Protein AF-A0A955SUK3-F1 (afdb_monomer_lite)

Sequence (308 aa):
MVRKSLLLGVLLLSILFTESGFAQKTAKPVGGKVPKPQPVEESKSFPVAQPFTNEYGVEWHPTVDTAIELTVSGPNEVSSKTTFGLETLPYFDFYDENGNLRPDGVYIYELKVLPNIDPSTYQKMEAIRESPNRQELTEEMKAFGELPQETLIQMGSFTFKGHEVIMGEAVNMKTLQSADMDDPNFDKIIVHNQDVTIQGSECIGFDCTSGENFGFDTLRLKENNLRIRFSDTSNSGSFPTRDWQLTANDTTNGGASYFSIDDVDGGRTPFRLIAGAPSNSLYVDAQGDVGMGTSNPIVELHLADGDT

Foldseek 3Di:
DDDDDDDDDDDDDDDDDDDDDDDDDDDDDDDDDDPDDDPDPPDQDDQAFCWDDDQFWIWTHGPDQAKKWKWKDWPDGDIDTDIDGRPDIDIDTQADPVRDGDDFFKMKMKIKGDDPQDPVLVVQLVVLVPDPCNVVSVVVCVVVVNDPVWIAMKMFMWGDDPRDIRTGRIDRPDTCDPVVVPPPPPPPDDDDPDDDDDDAADEDDPPDDPPDDCPPHNYHYDYLWDKDKDAAPDPDPVDDGWIKMWGAFDNDDVGFGWTFIDGVVVRDTPDIGGPPQDPPCWEAEPVGAIGHVDNDDDDHDDDDDDPD

pLDDT: mean 73.34, std 21.76, range [26.95, 98.31]

Radius of gyration: 34.06 Å; chains: 1; bounding box: 112×84×85 Å

Secondary structure (DSSP, 8-state):
---------------------------PPP-PPPPPPPPP------SSEEEEE-SSEEEEEESSSS-EEEEEE-STT-EEEEEE-TTS--EEESB-TTSPBPPSEEEEEEEEE-----HHHHHHHHHHHT-TTHHHHHHHHHHTTSS-S---EEEEEEEEETTEEEE---B------TTGGG-TT--------S----SS-EEESTT--TT---TT-SEEE--TT-EEEE-----STTS----EEEEES-SSTT---EEEEEETTTTEEEEEEETTPPTTSSEE-SSS-EESS-S---S---------

Structure (mmCIF, N/CA/C/O backbone):
data_AF-A0A955SUK3-F1
#
_entry.id   AF-A0A955SUK3-F1
#
loop_
_atom_site.group_PDB
_atom_site.id
_atom_site.type_symbol
_atom_site.label_atom_id
_atom_site.label_alt_id
_atom_site.label_comp_id
_atom_site.label_asym_id
_atom_site.label_entity_id
_atom_site.label_seq_id
_atom_site.pdbx_PDB_ins_code
_atom_site.Cartn_x
_atom_site.Cartn_y
_atom_site.Cartn_z
_atom_site.occupancy
_atom_site.B_iso_or_equiv
_atom_site.auth_seq_id
_atom_site.auth_comp_id
_atom_site.auth_asym_id
_atom_site.auth_atom_id
_atom_site.pdbx_PDB_model_num
ATOM 1 N N . MET A 1 1 ? -80.961 22.092 55.573 1.00 33.72 1 MET A N 1
ATOM 2 C CA . MET A 1 1 ? -79.613 21.909 54.981 1.00 33.72 1 MET A CA 1
ATOM 3 C C . MET A 1 1 ? -79.535 22.776 53.711 1.00 33.72 1 MET A C 1
ATOM 5 O O . MET A 1 1 ? -80.558 22.847 53.051 1.00 33.72 1 MET A O 1
ATOM 9 N N . VAL A 1 2 ? -78.536 23.630 53.408 1.00 34.94 2 VAL A N 1
ATOM 10 C CA . VAL A 1 2 ? -77.044 23.530 53.437 1.00 34.94 2 VAL A CA 1
ATOM 11 C C . VAL A 1 2 ? -76.509 22.783 52.195 1.00 34.94 2 VAL A C 1
ATOM 13 O O . VAL A 1 2 ? -76.946 21.658 52.012 1.00 34.94 2 VAL A O 1
ATOM 16 N N . ARG A 1 3 ? -75.580 23.287 51.345 1.00 37.06 3 ARG A N 1
ATOM 17 C CA . ARG A 1 3 ? -74.977 24.638 51.083 1.00 37.06 3 ARG A CA 1
ATOM 18 C C . ARG A 1 3 ? -74.209 24.617 49.714 1.00 37.06 3 ARG A C 1
ATOM 20 O O . ARG A 1 3 ? -73.819 23.540 49.302 1.00 37.06 3 ARG A O 1
ATOM 27 N N . LYS A 1 4 ? -73.984 25.800 49.092 1.00 38.44 4 LYS A N 1
ATOM 28 C CA . LYS A 1 4 ? -72.774 26.360 48.377 1.00 38.44 4 LYS A CA 1
ATOM 29 C C . LYS A 1 4 ? -71.625 25.420 47.868 1.00 38.44 4 LYS A C 1
ATOM 31 O O . LYS A 1 4 ? -71.320 24.472 48.568 1.00 38.44 4 LYS A O 1
ATOM 36 N N . SER A 1 5 ? -70.810 25.692 46.816 1.00 40.06 5 SER A N 1
ATOM 37 C CA . SER A 1 5 ? -70.608 26.853 45.888 1.00 40.06 5 SER A CA 1
ATOM 38 C C . SER A 1 5 ? -69.452 26.634 44.851 1.00 40.06 5 SER A C 1
ATOM 40 O O . SER A 1 5 ? -68.541 25.892 45.185 1.00 40.06 5 SER A O 1
ATOM 42 N N . LEU A 1 6 ? -69.392 27.451 43.763 1.00 32.88 6 LEU A N 1
ATOM 43 C CA . LEU A 1 6 ? -68.189 27.905 42.971 1.00 32.88 6 LEU A CA 1
ATOM 44 C C . LEU A 1 6 ? -67.360 26.853 42.146 1.00 32.88 6 LEU A C 1
ATOM 46 O O . LEU A 1 6 ? -67.400 25.682 42.489 1.00 32.88 6 LEU A O 1
ATOM 50 N N . LEU A 1 7 ? -66.528 27.170 41.115 1.00 30.12 7 LEU A N 1
ATOM 51 C CA . LEU A 1 7 ? -66.511 28.195 40.018 1.00 30.12 7 LEU A CA 1
ATOM 52 C C . LEU A 1 7 ? -65.365 27.920 38.977 1.00 30.12 7 LEU A C 1
ATOM 54 O O . LEU A 1 7 ? -64.450 27.176 39.304 1.00 30.12 7 LEU A O 1
ATOM 58 N N . LEU A 1 8 ? -65.362 28.632 37.823 1.00 29.45 8 LEU A N 1
ATOM 59 C CA . LEU A 1 8 ? -64.284 28.789 36.789 1.00 29.45 8 LEU A CA 1
ATOM 60 C C . LEU A 1 8 ? -63.870 27.552 35.931 1.00 29.45 8 LEU A C 1
ATOM 62 O O . LEU A 1 8 ? -63.906 26.430 36.411 1.00 29.45 8 LEU A O 1
ATOM 66 N N . GLY A 1 9 ? -63.431 27.682 34.660 1.00 29.28 9 GLY A N 1
ATOM 67 C CA . GLY A 1 9 ? -63.513 28.841 33.739 1.00 29.28 9 GLY A CA 1
ATOM 68 C C . GLY A 1 9 ? -62.571 28.853 32.499 1.00 29.28 9 GLY A C 1
ATOM 69 O O . GLY A 1 9 ? -61.435 29.271 32.650 1.00 29.28 9 GLY A O 1
ATOM 70 N N . VAL A 1 10 ? -63.088 28.474 31.306 1.00 31.83 10 VAL A N 1
ATOM 71 C CA . VAL A 1 10 ? -63.023 29.162 29.963 1.00 31.83 10 VAL A CA 1
ATOM 72 C C . VAL A 1 10 ? -61.646 29.692 29.437 1.00 31.83 10 VAL A C 1
ATOM 74 O O . VAL A 1 10 ? -61.002 30.468 30.124 1.00 31.83 10 VAL A O 1
ATOM 77 N N . LEU A 1 11 ? -61.074 29.254 28.288 1.00 28.67 11 LEU A N 1
ATOM 78 C CA . LEU A 1 11 ? -61.325 29.608 26.846 1.00 28.67 11 LEU A CA 1
ATOM 79 C C . LEU A 1 11 ? -61.154 31.119 26.491 1.00 28.67 11 LEU A C 1
ATOM 81 O O . LEU A 1 11 ? -61.412 31.959 27.337 1.00 28.67 11 LEU A O 1
ATOM 85 N N . LEU A 1 12 ? -60.753 31.609 25.300 1.00 30.03 12 LEU A N 1
ATOM 86 C CA . LEU A 1 12 ? -60.345 31.096 23.961 1.00 30.03 12 LEU A CA 1
ATOM 87 C C . LEU A 1 12 ? -58.868 31.526 23.668 1.00 30.03 12 LEU A C 1
ATOM 89 O O . LEU A 1 12 ? -58.267 32.151 24.533 1.00 30.03 12 LEU A O 1
ATOM 93 N N . LEU A 1 13 ? -58.122 31.218 22.588 1.00 26.95 13 LEU A N 1
ATOM 94 C CA . LEU A 1 13 ? -58.314 30.834 21.163 1.00 26.95 13 LEU A CA 1
ATOM 95 C C . LEU A 1 13 ? -58.534 31.974 20.117 1.00 26.95 13 LEU A C 1
ATOM 97 O O . LEU A 1 13 ? -59.630 32.124 19.592 1.00 26.95 13 LEU A O 1
ATOM 101 N N . SER A 1 14 ? -57.421 32.637 19.743 1.00 29.02 14 SER A N 1
ATOM 102 C CA . SER A 1 14 ? -57.045 33.187 18.406 1.00 29.02 14 SER A CA 1
ATOM 103 C C . SER A 1 14 ? -57.818 34.342 17.711 1.00 29.02 14 SER A C 1
ATOM 105 O O . SER A 1 14 ? -59.020 34.497 17.863 1.00 29.02 14 SER A O 1
ATOM 107 N N . ILE A 1 15 ? -57.084 35.017 16.792 1.00 29.11 15 ILE A N 1
ATOM 108 C CA . ILE A 1 15 ? -57.498 35.798 15.585 1.00 29.11 15 ILE A CA 1
ATOM 109 C C . ILE A 1 15 ? -57.384 37.352 15.624 1.00 29.11 15 ILE A C 1
ATOM 111 O O . ILE A 1 15 ? -57.835 38.013 16.549 1.00 29.11 15 ILE A O 1
ATOM 115 N N . LEU A 1 16 ? -56.833 37.882 14.510 1.00 30.62 16 LEU A N 1
ATOM 116 C CA . LEU A 1 16 ? -56.777 39.265 13.976 1.00 30.62 16 LEU A CA 1
ATOM 117 C C . LEU A 1 16 ? -55.972 40.367 14.706 1.00 30.62 16 LEU A C 1
ATOM 119 O O . LEU A 1 16 ? -56.302 40.817 15.796 1.00 30.62 16 LEU A O 1
ATOM 123 N N . PHE A 1 17 ? -54.998 40.916 13.967 1.00 29.22 17 PHE A N 1
ATOM 124 C CA . PHE A 1 17 ? -54.492 42.289 14.098 1.00 29.22 17 PHE A CA 1
ATOM 125 C C . PHE A 1 17 ? -55.047 43.141 12.943 1.00 29.22 17 PHE A C 1
ATOM 127 O O . PHE A 1 17 ? -55.120 42.665 11.810 1.00 29.22 17 PHE A O 1
ATOM 134 N N . THR A 1 18 ? -55.360 44.409 13.211 1.00 28.33 18 THR A N 1
ATOM 135 C CA . THR A 1 18 ? -55.675 45.442 12.203 1.00 28.33 18 THR A CA 1
ATOM 136 C C . THR A 1 18 ? -54.984 46.759 12.559 1.00 28.33 18 THR A C 1
ATOM 138 O O . THR A 1 18 ? -54.579 46.968 13.701 1.00 28.33 18 THR A O 1
ATOM 141 N N . GLU A 1 19 ? -54.795 47.621 11.563 1.00 31.66 19 GLU A N 1
ATOM 142 C CA . GLU A 1 19 ? -53.832 48.726 11.596 1.00 31.66 19 GLU A CA 1
ATOM 143 C C . GLU A 1 19 ? -54.230 49.934 12.461 1.00 31.66 19 GLU A C 1
ATOM 145 O O . GLU A 1 19 ? -55.380 50.369 12.476 1.00 31.66 19 GLU A O 1
ATOM 150 N N . SER A 1 20 ? -53.217 50.593 13.032 1.00 31.19 20 SER A N 1
ATOM 151 C CA . SER A 1 20 ? -53.170 52.059 13.134 1.00 31.19 20 SER A CA 1
ATOM 152 C C . SER A 1 20 ? -51.707 52.509 13.219 1.00 31.19 20 SER A C 1
ATOM 154 O O . SER A 1 20 ? -50.980 52.044 14.096 1.00 31.19 20 SER A O 1
ATOM 156 N N . GLY A 1 21 ? -51.256 53.374 12.307 1.00 28.92 21 GLY A N 1
ATOM 157 C CA . GLY A 1 21 ? -49.847 53.779 12.200 1.00 28.92 21 GLY A CA 1
ATOM 158 C C . GLY A 1 21 ? -49.550 55.190 12.716 1.00 28.92 21 GLY A C 1
ATOM 159 O O . GLY A 1 21 ? -50.437 56.036 12.786 1.00 28.92 21 GLY A O 1
ATOM 160 N N . PHE A 1 22 ? -48.273 55.464 13.001 1.00 30.11 22 PHE A N 1
ATOM 161 C CA . PHE A 1 22 ? -47.713 56.821 13.074 1.00 30.11 22 PHE A CA 1
ATOM 162 C C . PHE A 1 22 ? -46.255 56.828 12.579 1.00 30.11 22 PHE A C 1
ATOM 164 O O . PHE A 1 22 ? -45.605 55.785 12.521 1.00 30.11 22 PHE A O 1
ATOM 171 N N . ALA A 1 23 ? -45.764 57.987 12.132 1.00 30.97 23 ALA A N 1
ATOM 172 C CA . ALA A 1 23 ? -44.682 58.051 11.146 1.00 30.97 23 ALA A CA 1
ATOM 173 C C . ALA A 1 23 ? -43.270 58.382 11.682 1.00 30.97 23 ALA A C 1
ATOM 175 O O . ALA A 1 23 ? -43.100 59.146 12.625 1.00 30.97 23 ALA A O 1
ATOM 176 N N . GLN A 1 24 ? -42.275 57.878 10.939 1.00 30.72 24 GLN A N 1
ATOM 177 C CA . GLN A 1 24 ? -40.917 58.412 10.731 1.00 30.72 24 GLN A CA 1
ATOM 178 C C . GLN A 1 24 ? -40.033 58.792 11.940 1.00 30.72 24 GLN A C 1
ATOM 180 O O . GLN A 1 24 ? -40.150 59.868 12.524 1.00 30.72 24 GLN A O 1
ATOM 185 N N . LYS A 1 25 ? -38.910 58.068 12.065 1.00 30.95 25 LYS A N 1
ATOM 186 C CA . LYS A 1 25 ? -37.591 58.728 12.114 1.00 30.95 25 LYS A CA 1
ATOM 187 C C . LYS A 1 25 ? -36.483 57.841 11.543 1.00 30.95 25 LYS A C 1
ATOM 189 O O . LYS A 1 25 ? -36.236 56.747 12.034 1.00 30.95 25 LYS A O 1
ATOM 194 N N . THR A 1 26 ? -35.801 58.323 10.507 1.00 35.31 26 THR A N 1
ATOM 195 C CA . THR A 1 26 ? -34.647 57.647 9.896 1.00 35.31 26 THR A CA 1
ATOM 196 C C . THR A 1 26 ? -33.376 57.909 10.702 1.00 35.31 26 THR A C 1
ATOM 198 O O . THR A 1 26 ? -32.964 59.064 10.831 1.00 35.31 26 THR A O 1
ATOM 201 N N . ALA A 1 27 ? -32.717 56.855 11.181 1.00 33.62 27 ALA A N 1
ATOM 202 C CA . ALA A 1 27 ? -31.380 56.913 11.773 1.00 33.62 27 ALA A CA 1
ATOM 203 C C . ALA A 1 27 ? -30.394 56.089 10.928 1.00 33.62 27 ALA A C 1
ATOM 205 O O . ALA A 1 27 ? -30.757 55.047 10.386 1.00 33.62 27 ALA A O 1
ATOM 206 N N . LYS A 1 28 ? -29.151 56.568 10.787 1.00 33.94 28 LYS A N 1
ATOM 207 C CA . LYS A 1 28 ? -28.093 55.854 10.050 1.00 33.94 28 LYS A CA 1
ATOM 208 C C . LYS A 1 28 ? -27.570 54.664 10.873 1.00 33.94 28 LYS A C 1
ATOM 210 O O . LYS A 1 28 ? -27.524 54.777 12.099 1.00 33.94 28 LYS A O 1
ATOM 215 N N . PRO A 1 29 ? -27.122 53.567 10.236 1.00 31.64 29 PRO A N 1
ATOM 216 C CA . PRO A 1 29 ? -26.507 52.455 10.951 1.00 31.64 29 PRO A CA 1
ATOM 217 C C . PRO A 1 29 ? -25.178 52.887 11.587 1.00 31.64 29 PRO A C 1
ATOM 219 O O . PRO A 1 29 ? -24.307 53.442 10.916 1.00 31.64 29 PRO A O 1
ATOM 222 N N . VAL A 1 30 ? -25.016 52.598 12.879 1.00 39.38 30 VAL A N 1
ATOM 223 C CA . VAL A 1 30 ? -23.725 52.659 13.577 1.00 39.38 30 VAL A CA 1
ATOM 224 C C . VAL A 1 30 ? -23.150 51.245 13.594 1.00 39.38 30 VAL A C 1
ATOM 226 O O . VAL A 1 30 ? -23.840 50.300 13.969 1.00 39.38 30 VAL A O 1
ATOM 229 N N . GLY A 1 31 ? -21.903 51.090 13.147 1.00 42.78 31 GLY A N 1
ATOM 230 C CA . GLY A 1 31 ? -21.279 49.785 12.923 1.00 42.78 31 GLY A CA 1
ATOM 231 C C . GLY A 1 31 ? -20.908 49.042 14.207 1.00 42.78 31 GLY A C 1
ATOM 232 O O . GLY A 1 31 ? -19.753 49.070 14.622 1.00 42.78 31 GLY A O 1
ATOM 233 N N . GLY A 1 32 ? -21.864 48.330 14.802 1.00 33.50 32 GLY A N 1
ATOM 234 C CA . GLY A 1 32 ? -21.575 47.254 15.748 1.00 33.50 32 GLY A CA 1
ATOM 235 C C . GLY A 1 32 ? -21.155 45.987 14.999 1.00 33.50 32 GLY A C 1
ATOM 236 O O . GLY A 1 32 ? -21.873 45.533 14.109 1.00 33.50 32 GLY A O 1
ATOM 237 N N . LYS A 1 33 ? -20.008 45.392 15.353 1.00 37.03 33 LYS A N 1
ATOM 238 C CA . LYS A 1 33 ? -19.675 44.035 14.893 1.00 37.03 33 LYS A CA 1
ATOM 239 C C . LYS A 1 33 ? -20.664 43.061 15.532 1.00 37.03 33 LYS A C 1
ATOM 241 O O . LYS A 1 33 ? -20.659 42.913 16.751 1.00 37.03 33 LYS A O 1
ATOM 246 N N . VAL A 1 34 ? -21.475 42.385 14.719 1.00 37.66 34 VAL A N 1
ATOM 247 C CA . VAL A 1 34 ? -22.227 41.208 15.173 1.00 37.66 34 VAL A CA 1
ATOM 248 C C . VAL A 1 34 ? -21.202 40.166 15.643 1.00 37.66 34 VAL A C 1
ATOM 250 O O . VAL A 1 34 ? -20.280 39.868 14.875 1.00 37.66 34 VAL A O 1
ATOM 253 N N . PRO A 1 35 ? -21.302 39.626 16.872 1.00 36.19 35 PRO A N 1
ATOM 254 C CA . PRO A 1 35 ? -20.470 38.504 17.281 1.00 36.19 35 PRO A CA 1
ATOM 255 C C . PRO A 1 35 ? -20.708 37.341 16.319 1.00 36.19 35 PRO A C 1
ATOM 257 O O . PRO A 1 35 ? -21.840 36.882 16.164 1.00 36.19 35 PRO A O 1
ATOM 260 N N . LYS A 1 36 ? -19.653 36.883 15.637 1.00 34.50 36 LYS A N 1
ATOM 261 C CA . LYS A 1 36 ? -19.729 35.655 14.842 1.00 34.50 36 LYS A CA 1
ATOM 262 C C . LYS A 1 36 ? -20.109 34.524 15.810 1.00 34.50 36 LYS A C 1
ATOM 264 O O . LYS A 1 36 ? -19.469 34.455 16.861 1.00 34.50 36 LYS A O 1
ATOM 269 N N . PRO A 1 37 ? -21.103 33.668 15.501 1.00 33.41 37 PRO A N 1
ATOM 270 C CA . PRO A 1 37 ? -21.383 32.503 16.325 1.00 33.41 37 PRO A CA 1
ATOM 271 C C . PRO A 1 37 ? -20.087 31.723 16.543 1.00 33.41 37 PRO A C 1
ATOM 273 O O . PRO A 1 37 ? -19.387 31.400 15.578 1.00 33.41 37 PRO A O 1
ATOM 276 N N . GLN A 1 38 ? -19.739 31.486 17.806 1.00 32.75 38 GLN A N 1
ATOM 277 C CA . GLN A 1 38 ? -18.713 30.501 18.120 1.00 32.75 38 GLN A CA 1
ATOM 278 C C . GLN A 1 38 ? -19.256 29.125 17.705 1.00 32.75 38 GLN A C 1
ATOM 280 O O . GLN A 1 38 ? -20.475 28.928 17.768 1.00 32.75 38 GLN A O 1
ATOM 285 N N . PRO A 1 39 ? -18.400 28.187 17.263 1.00 32.31 39 PRO A N 1
ATOM 286 C CA . PRO A 1 39 ? -18.811 26.798 17.140 1.00 32.31 39 PRO A CA 1
ATOM 287 C C . PRO A 1 39 ? -19.432 26.345 18.462 1.00 32.31 39 PRO A C 1
ATOM 289 O O . PRO A 1 39 ? -18.912 26.672 19.530 1.00 32.31 39 PRO A O 1
ATOM 292 N N . VAL A 1 40 ? -20.546 25.621 18.390 1.00 33.62 40 VAL A N 1
ATOM 293 C CA . VAL A 1 40 ? -21.012 24.857 19.546 1.00 33.62 40 VAL A CA 1
ATOM 294 C C . VAL A 1 40 ? -19.967 23.769 19.760 1.00 33.62 40 VAL A C 1
ATOM 296 O O . VAL A 1 40 ? -19.666 23.036 18.820 1.00 33.62 40 VAL A O 1
ATOM 299 N N . GLU A 1 41 ? -19.378 23.696 20.951 1.00 33.56 41 GLU A N 1
ATOM 300 C CA . GLU A 1 41 ? -18.511 22.572 21.304 1.00 33.56 41 GLU A CA 1
ATOM 301 C C . GLU A 1 41 ? -19.357 21.297 21.259 1.00 33.56 41 GLU A C 1
ATOM 303 O O . GLU A 1 41 ? -20.321 21.161 22.018 1.00 33.56 41 GLU A O 1
ATOM 308 N N . GLU A 1 42 ? -19.041 20.384 20.340 1.00 33.47 42 GLU A N 1
ATOM 309 C CA . GLU A 1 42 ? -19.737 19.104 20.261 1.00 33.47 42 GLU A CA 1
ATOM 310 C C . GLU A 1 42 ? -19.482 18.319 21.549 1.00 33.47 42 GLU A C 1
ATOM 312 O O . GLU A 1 42 ? -18.351 17.954 21.881 1.00 33.47 42 GLU A O 1
ATOM 317 N N . SER A 1 43 ? -20.553 18.064 22.301 1.00 37.69 43 SER A N 1
ATOM 318 C CA . SER A 1 43 ? -20.493 17.226 23.491 1.00 37.69 43 SER A CA 1
ATOM 319 C C . SER A 1 43 ? -20.049 15.824 23.078 1.00 37.69 43 SER A C 1
ATOM 321 O O . SER A 1 43 ? -20.809 15.123 22.405 1.00 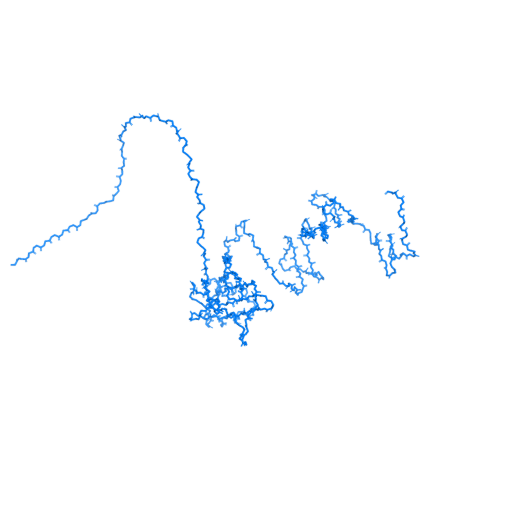37.69 43 SER A O 1
ATOM 323 N N . LYS A 1 44 ? -18.832 15.430 23.480 1.00 51.09 44 LYS A N 1
ATOM 324 C CA . LYS A 1 44 ? -18.234 14.124 23.163 1.00 51.09 44 LYS A CA 1
ATOM 325 C C . LYS A 1 44 ? -19.225 13.001 23.468 1.00 51.09 44 LYS A C 1
ATOM 327 O O . LYS A 1 44 ? -19.550 12.746 24.627 1.00 51.09 44 LYS A O 1
ATOM 332 N N . SER A 1 45 ? -19.738 12.379 22.411 1.00 62.09 45 SER A N 1
ATOM 333 C CA . SER A 1 45 ? -20.811 11.393 22.477 1.00 62.09 45 SER A CA 1
ATOM 334 C C . SER A 1 45 ? -20.231 9.981 22.473 1.00 62.09 45 SER A C 1
ATOM 336 O O . SER A 1 45 ? -19.494 9.598 21.567 1.00 62.09 45 SER A O 1
ATOM 338 N N . PHE A 1 46 ? -20.574 9.208 23.503 1.00 72.69 46 PHE A N 1
ATOM 339 C CA . PHE A 1 46 ? -20.166 7.814 23.668 1.00 72.69 46 PHE A CA 1
ATOM 340 C C . PHE A 1 46 ? -21.367 6.906 23.335 1.00 72.69 46 PHE A C 1
ATOM 342 O O . PHE A 1 46 ? -22.248 6.733 24.183 1.00 72.69 46 PHE A O 1
ATOM 349 N N . PRO A 1 47 ? -21.477 6.391 22.093 1.00 74.75 47 PRO A N 1
ATOM 350 C CA . PRO A 1 47 ? -22.684 5.710 21.621 1.00 74.75 47 PRO A CA 1
ATOM 351 C C . PRO A 1 47 ? -22.882 4.305 22.207 1.00 74.75 47 PRO A C 1
ATOM 353 O O . PRO A 1 47 ? -24.002 3.807 22.164 1.00 74.75 47 PRO A O 1
ATOM 356 N N . VAL A 1 48 ? -21.826 3.668 22.729 1.00 82.06 48 VAL A N 1
ATOM 357 C CA . VAL A 1 48 ? -21.874 2.301 23.280 1.00 82.06 48 VAL A CA 1
ATOM 358 C C . VAL A 1 48 ? -21.581 2.285 24.779 1.00 82.06 48 VAL A C 1
ATOM 360 O O . VAL A 1 48 ? -22.301 1.631 25.532 1.00 82.06 48 VAL A O 1
ATOM 363 N N . ALA A 1 49 ? -20.531 2.981 25.229 1.00 86.00 49 ALA A N 1
ATOM 364 C CA . ALA A 1 49 ? -20.183 3.058 26.648 1.00 86.00 49 ALA A CA 1
ATOM 365 C C . ALA A 1 49 ? -19.227 4.220 26.967 1.00 86.00 49 ALA A C 1
ATOM 367 O O . ALA A 1 49 ? -18.271 4.474 26.232 1.00 86.00 49 ALA A O 1
ATOM 368 N N . GLN A 1 50 ? -19.428 4.894 28.099 1.00 88.19 50 GLN A N 1
ATOM 369 C CA . GLN A 1 50 ? -18.534 5.959 28.559 1.00 88.19 50 GLN A CA 1
ATOM 370 C C . GLN A 1 50 ? -17.313 5.367 29.297 1.00 88.19 50 GLN A C 1
ATOM 372 O O . GLN A 1 50 ? -17.510 4.619 30.255 1.00 88.19 50 GLN A O 1
ATOM 377 N N . PRO A 1 51 ? -16.066 5.691 28.901 1.00 89.19 51 PRO A N 1
ATOM 378 C CA . PRO A 1 51 ? -14.864 5.219 29.582 1.00 89.19 51 PRO A CA 1
ATOM 379 C C . PRO A 1 51 ? -14.595 5.970 30.894 1.00 89.19 51 PRO A C 1
ATOM 381 O O . PRO A 1 51 ? -14.731 7.194 30.969 1.00 89.19 51 PRO A O 1
ATOM 384 N N . PHE A 1 52 ? -14.121 5.228 31.889 1.00 86.06 52 PHE A N 1
ATOM 385 C CA . PHE A 1 52 ? -13.618 5.686 33.180 1.00 86.06 52 PHE A CA 1
ATOM 386 C C . PHE A 1 52 ? -12.290 4.978 33.488 1.00 86.06 52 PHE A C 1
ATOM 388 O O . PHE A 1 52 ? -12.043 3.865 33.031 1.00 86.06 52 PHE A O 1
ATOM 395 N N . THR A 1 53 ? -11.415 5.628 34.253 1.00 83.81 53 THR A N 1
ATOM 396 C CA . THR A 1 53 ? -10.063 5.136 34.568 1.00 83.81 53 THR A CA 1
ATOM 397 C C . THR A 1 53 ? -9.885 5.010 36.075 1.00 83.81 53 THR A C 1
ATOM 399 O O . THR A 1 53 ? -10.189 5.962 36.799 1.00 83.81 53 THR A O 1
ATOM 402 N N . ASN A 1 54 ? -9.350 3.885 36.545 1.00 81.25 54 ASN A N 1
ATOM 403 C CA . ASN A 1 54 ? -8.997 3.672 37.950 1.00 81.25 54 ASN A CA 1
ATOM 404 C C . ASN A 1 54 ? -7.537 3.186 38.086 1.00 81.25 54 ASN A C 1
ATOM 406 O O . ASN A 1 54 ? -6.777 3.220 37.121 1.00 81.25 54 ASN A O 1
ATOM 410 N N . GLU A 1 55 ? -7.112 2.799 39.292 1.00 78.44 55 GLU A N 1
ATOM 411 C CA . GLU A 1 55 ? -5.720 2.393 39.568 1.00 78.44 55 GLU A CA 1
ATOM 412 C C . GLU A 1 55 ? -5.347 0.990 39.033 1.00 78.44 55 GLU A C 1
ATOM 414 O O . GLU A 1 55 ? -4.165 0.643 39.004 1.00 78.44 55 GLU A O 1
ATOM 419 N N . TYR A 1 56 ? -6.334 0.204 38.584 1.00 81.56 56 TYR A N 1
ATOM 420 C CA . TYR A 1 56 ? -6.165 -1.154 38.051 1.00 81.56 56 TYR A CA 1
ATOM 421 C C . TYR A 1 56 ? -6.443 -1.256 36.549 1.00 81.56 56 TYR A C 1
ATOM 423 O O . TYR A 1 56 ? -5.910 -2.154 35.906 1.00 81.56 56 TYR A O 1
ATOM 431 N N . GLY A 1 57 ? -7.259 -0.370 35.969 1.00 86.88 57 GLY A N 1
ATOM 432 C CA . GLY A 1 57 ? -7.669 -0.507 34.574 1.00 86.88 57 GLY A CA 1
ATOM 433 C C . GLY A 1 57 ? -8.494 0.642 33.996 1.00 86.88 57 GLY A C 1
ATOM 434 O O . GLY A 1 57 ? -8.679 1.706 34.599 1.00 86.88 57 GLY A O 1
ATOM 435 N N . VAL A 1 58 ? -9.017 0.384 32.797 1.00 90.75 58 VAL A N 1
ATOM 436 C CA . VAL A 1 58 ? -10.082 1.171 32.159 1.00 90.75 58 VAL A CA 1
ATOM 437 C C . VAL A 1 58 ? -11.384 0.376 32.235 1.00 90.75 58 VAL A C 1
ATOM 439 O O . VAL A 1 58 ? -11.409 -0.812 31.918 1.00 90.75 58 VAL A O 1
ATOM 442 N N . GLU A 1 59 ? -12.463 1.037 32.638 1.00 93.19 59 GLU A N 1
ATOM 443 C CA . GLU A 1 59 ? -13.821 0.496 32.716 1.00 93.19 59 GLU A CA 1
ATOM 444 C C . GLU A 1 59 ? -14.726 1.289 31.770 1.00 93.19 59 GLU A C 1
ATOM 446 O O . GLU A 1 59 ? -14.643 2.515 31.700 1.00 93.19 59 GLU A O 1
ATOM 451 N N . TRP A 1 60 ? -15.612 0.618 31.041 1.00 92.88 60 TRP A N 1
ATOM 452 C CA . TRP A 1 60 ? -16.542 1.264 30.117 1.00 92.88 60 TRP A CA 1
ATOM 453 C C . TRP A 1 60 ? -17.975 1.055 30.599 1.00 92.88 60 TRP A C 1
ATOM 455 O O . TRP A 1 60 ? -18.492 -0.055 30.568 1.00 92.88 60 TRP A O 1
ATOM 465 N N . HIS A 1 61 ? -18.636 2.125 31.034 1.00 90.75 61 HIS A N 1
ATOM 466 C CA . HIS A 1 61 ? -20.010 2.089 31.537 1.00 90.75 61 HIS A CA 1
ATOM 467 C C . HIS A 1 61 ? -21.002 2.098 30.362 1.00 90.75 61 HIS A C 1
ATOM 469 O O . HIS A 1 61 ? -21.067 3.121 29.669 1.00 90.75 61 HIS A O 1
ATOM 475 N N . PRO A 1 62 ? -21.768 1.016 30.108 1.00 89.06 62 PRO A N 1
ATOM 476 C CA . PRO A 1 62 ? -22.639 0.930 28.938 1.00 89.06 62 PRO A CA 1
ATOM 477 C C . PRO A 1 62 ? -23.711 2.022 28.897 1.00 89.06 62 PRO A C 1
ATOM 479 O O . PRO A 1 62 ? -24.357 2.324 29.900 1.00 89.06 62 PRO A O 1
ATOM 482 N N . THR A 1 63 ? -23.930 2.578 27.708 1.00 84.12 63 THR A N 1
ATOM 483 C CA . THR A 1 63 ? -25.086 3.427 27.373 1.00 84.12 63 THR A CA 1
ATOM 484 C C . THR A 1 63 ? -26.174 2.644 26.622 1.00 84.12 63 THR A C 1
ATOM 486 O O . THR A 1 63 ? -27.210 3.206 26.270 1.00 84.12 63 THR A O 1
ATOM 489 N N . VAL A 1 64 ? -25.957 1.338 26.418 1.00 78.75 64 VAL A N 1
ATOM 490 C CA . VAL A 1 64 ? -26.826 0.391 25.702 1.00 78.75 64 VAL A CA 1
ATOM 491 C C . VAL A 1 64 ? -27.173 -0.818 26.578 1.00 78.75 64 VAL A C 1
ATOM 493 O O . VAL A 1 64 ? -26.351 -1.272 27.370 1.00 78.75 64 VAL A O 1
ATOM 496 N N . ASP A 1 65 ? -28.382 -1.357 26.411 1.00 81.88 65 ASP A N 1
ATOM 497 C CA . ASP A 1 65 ? -28.933 -2.469 27.207 1.00 81.88 65 ASP A CA 1
ATOM 498 C C . ASP A 1 65 ? -28.802 -3.811 26.457 1.00 81.88 65 ASP A C 1
ATOM 500 O O . ASP A 1 65 ? -29.776 -4.404 25.994 1.00 81.88 65 ASP A O 1
ATOM 504 N N . THR A 1 66 ? -27.559 -4.235 26.209 1.00 78.81 66 THR A N 1
ATOM 505 C CA . THR A 1 66 ? -27.229 -5.477 25.484 1.00 78.81 66 THR A CA 1
ATOM 506 C C . THR A 1 66 ? -25.778 -5.898 25.753 1.00 78.81 66 THR A C 1
ATOM 508 O O . THR A 1 66 ? -25.001 -5.145 26.337 1.00 78.81 66 THR A O 1
ATOM 511 N N . ALA A 1 67 ? -25.401 -7.109 25.340 1.00 81.94 67 ALA A N 1
ATOM 512 C CA . ALA A 1 67 ? -24.029 -7.601 25.451 1.00 81.94 67 ALA A CA 1
ATOM 513 C C . ALA A 1 67 ? -23.043 -6.783 24.587 1.00 81.94 67 ALA A C 1
ATOM 515 O O . ALA A 1 67 ? -23.404 -6.269 23.527 1.00 81.94 67 ALA A O 1
ATOM 516 N N . ILE A 1 68 ? -21.782 -6.687 25.017 1.00 85.56 68 ILE A N 1
ATOM 517 C CA . ILE A 1 68 ? -20.723 -5.931 24.330 1.00 85.56 68 ILE A CA 1
ATOM 518 C C . ILE A 1 68 ? -19.470 -6.800 24.187 1.00 85.56 68 ILE A C 1
ATOM 520 O O . ILE A 1 68 ? -18.972 -7.374 25.153 1.00 85.56 68 ILE A O 1
ATOM 524 N N . GLU A 1 69 ? -18.935 -6.864 22.974 1.00 88.38 69 GLU A N 1
ATOM 525 C CA . GLU A 1 69 ? -17.622 -7.416 22.651 1.00 88.38 69 GLU A CA 1
ATOM 526 C C . GLU A 1 69 ? -16.593 -6.277 22.726 1.00 88.38 69 GLU A C 1
ATOM 528 O O . GLU A 1 69 ? -16.575 -5.393 21.872 1.00 88.38 69 GLU A O 1
ATOM 533 N N . LEU A 1 70 ? -15.759 -6.272 23.769 1.00 90.94 70 LEU A N 1
ATOM 534 C CA . LEU A 1 70 ? -14.633 -5.348 23.916 1.00 90.94 70 LEU A CA 1
ATOM 535 C C . LEU A 1 70 ? -13.379 -6.006 23.337 1.00 90.94 70 LEU A C 1
ATOM 537 O O . LEU A 1 70 ? -12.956 -7.066 23.799 1.00 90.94 70 LEU A O 1
ATOM 541 N N . THR A 1 71 ? -12.765 -5.349 22.359 1.00 87.69 71 THR A N 1
ATOM 542 C CA . THR A 1 71 ? -11.425 -5.676 21.863 1.00 87.69 71 THR A CA 1
ATOM 543 C C . THR A 1 71 ? -10.472 -4.550 22.256 1.00 87.69 71 THR A C 1
ATOM 545 O O . THR A 1 71 ? -10.777 -3.383 22.026 1.00 87.69 71 THR A O 1
ATOM 548 N N . VAL A 1 72 ? -9.317 -4.874 22.837 1.00 88.00 72 VAL A N 1
ATOM 549 C CA . VAL A 1 72 ? -8.243 -3.912 23.144 1.00 88.00 72 VAL A CA 1
ATOM 550 C C . VAL A 1 72 ? -6.953 -4.392 22.493 1.00 88.00 72 VAL A C 1
ATOM 552 O O . VAL A 1 72 ? -6.651 -5.583 22.513 1.00 88.00 72 VAL A O 1
ATOM 555 N N . SER A 1 73 ? -6.191 -3.478 21.900 1.00 83.44 73 SER A N 1
ATOM 556 C CA . SER A 1 73 ? -4.874 -3.735 21.306 1.00 83.44 73 SER A CA 1
ATOM 557 C C . SER A 1 73 ? -3.878 -2.668 21.750 1.00 83.44 73 SER A C 1
ATOM 559 O O . SER A 1 73 ? -4.233 -1.495 21.839 1.00 83.44 73 SER A O 1
ATOM 561 N N . GLY A 1 74 ? -2.641 -3.060 22.037 1.00 84.19 74 GLY A N 1
ATOM 562 C CA . GLY A 1 74 ? -1.592 -2.192 22.568 1.00 84.19 74 GLY A CA 1
ATOM 563 C C . GLY A 1 74 ? -0.181 -2.652 22.179 1.00 84.19 74 GLY A C 1
ATOM 564 O O . GLY A 1 74 ? -0.025 -3.462 21.263 1.00 84.19 74 GLY A O 1
ATOM 565 N N . PRO A 1 75 ? 0.865 -2.131 22.843 1.00 75.62 75 PRO A N 1
ATOM 566 C CA . PRO A 1 75 ? 2.254 -2.440 22.507 1.00 75.62 75 PRO A CA 1
ATOM 567 C C . PRO A 1 75 ? 2.627 -3.905 22.784 1.00 75.62 75 PRO A C 1
ATOM 569 O O . PRO A 1 75 ? 2.014 -4.565 23.619 1.00 75.62 75 PRO A O 1
ATOM 572 N N . ASN A 1 76 ? 3.698 -4.381 22.141 1.00 80.88 76 ASN A N 1
ATOM 573 C CA . ASN A 1 76 ? 4.314 -5.698 22.369 1.00 80.88 76 ASN A CA 1
ATOM 574 C C . ASN A 1 76 ? 3.310 -6.869 22.313 1.00 80.88 76 ASN A C 1
ATOM 576 O O . ASN A 1 76 ? 3.204 -7.641 23.262 1.00 80.88 76 ASN A O 1
ATOM 580 N N . GLU A 1 77 ? 2.561 -6.970 21.210 1.00 72.00 77 GLU A N 1
ATOM 581 C CA . GLU A 1 77 ? 1.586 -8.046 20.932 1.00 72.00 77 GLU A CA 1
ATOM 582 C C . GLU A 1 77 ? 0.403 -8.138 21.923 1.00 72.00 77 GLU A C 1
A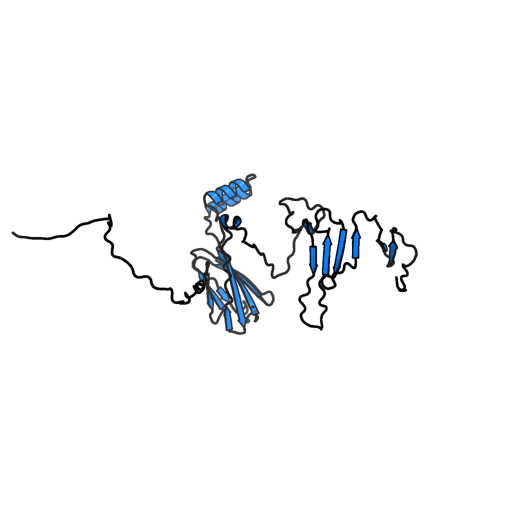TOM 584 O O . GLU A 1 77 ? -0.430 -9.041 21.812 1.00 72.00 77 GLU A O 1
ATOM 589 N N . VAL A 1 78 ? 0.258 -7.183 22.855 1.00 75.94 78 VAL A N 1
ATOM 590 C CA . VAL A 1 78 ? -0.872 -7.151 23.792 1.00 75.94 78 VAL A CA 1
ATOM 591 C C . VAL A 1 78 ? -2.171 -6.917 23.027 1.00 75.94 78 VAL A C 1
ATOM 593 O O . VAL A 1 78 ? -2.500 -5.800 22.634 1.00 75.94 78 VAL A O 1
ATOM 596 N N . SER A 1 79 ? -2.944 -7.986 22.879 1.00 83.31 79 SER A N 1
ATOM 597 C CA . SER A 1 79 ? -4.318 -7.961 22.397 1.00 83.31 79 SER A CA 1
ATOM 598 C C . SER A 1 79 ? -5.215 -8.737 23.359 1.00 83.31 79 SER A C 1
ATOM 600 O O . SER A 1 79 ? -4.797 -9.706 23.992 1.00 83.31 79 SER A O 1
ATOM 602 N N . SER A 1 80 ? -6.450 -8.273 23.515 1.00 83.75 80 SER A N 1
ATOM 603 C CA . SER A 1 80 ? -7.481 -8.920 24.324 1.00 83.75 80 SER A CA 1
ATOM 604 C C . SER A 1 80 ? -8.827 -8.760 23.634 1.00 83.75 80 SER A C 1
ATOM 606 O O . SER A 1 80 ? -9.088 -7.726 23.016 1.00 83.75 80 SER A O 1
ATOM 608 N N . LYS A 1 81 ? -9.676 -9.782 23.727 1.00 88.62 81 LYS A N 1
ATOM 609 C CA . LYS A 1 81 ? -11.014 -9.789 23.141 1.00 88.62 81 LYS A CA 1
ATOM 610 C C . LYS A 1 81 ? -11.971 -10.553 24.048 1.00 88.62 81 LYS A C 1
ATOM 612 O O . LYS A 1 81 ? -11.915 -11.778 24.122 1.00 88.62 81 LYS A O 1
ATOM 617 N N . THR A 1 82 ? -12.864 -9.819 24.704 1.00 85.25 82 THR A N 1
ATOM 618 C CA . THR A 1 82 ? -13.732 -10.340 25.766 1.00 85.25 82 THR A CA 1
ATOM 619 C C . THR A 1 82 ? -15.174 -9.911 25.530 1.00 85.25 82 THR A C 1
ATOM 621 O O . THR A 1 82 ? -15.453 -8.757 25.210 1.00 85.25 82 THR A O 1
ATOM 624 N N . THR A 1 83 ? -16.107 -10.851 25.688 1.00 87.62 83 THR A N 1
ATOM 625 C CA . THR A 1 83 ? -17.549 -10.574 25.640 1.00 87.62 83 THR A CA 1
ATOM 626 C C . THR A 1 83 ? -18.095 -10.376 27.046 1.00 87.62 83 THR A C 1
ATOM 628 O O . THR A 1 83 ? -17.876 -11.207 27.925 1.00 87.62 83 THR A O 1
ATOM 631 N N . PHE A 1 84 ? -18.856 -9.303 27.219 1.00 88.56 84 PHE A N 1
ATOM 632 C CA . PHE A 1 84 ? -19.525 -8.911 28.449 1.00 88.56 84 PHE A CA 1
ATOM 633 C C . PHE A 1 84 ? -21.045 -8.976 28.251 1.00 88.56 84 PHE A C 1
ATOM 635 O O . PHE A 1 84 ? -21.558 -8.563 27.211 1.00 88.56 84 PHE A O 1
ATOM 642 N N . GLY A 1 85 ? -21.766 -9.526 29.229 1.00 83.00 85 GLY A N 1
ATOM 643 C CA . GLY A 1 85 ? -23.232 -9.554 29.247 1.00 83.00 85 GLY A CA 1
ATOM 644 C C . GLY A 1 85 ? -23.832 -8.274 29.835 1.00 83.00 85 GLY A C 1
ATOM 645 O O . GLY A 1 85 ? -23.106 -7.422 30.338 1.00 83.00 85 GLY A O 1
ATOM 646 N N . LEU A 1 86 ? -25.166 -8.167 29.822 1.00 76.62 86 LEU A N 1
ATOM 647 C CA . LEU A 1 86 ? -25.902 -6.953 30.216 1.00 76.62 86 LEU A CA 1
ATOM 648 C C . LEU A 1 86 ? -25.603 -6.485 31.657 1.00 76.62 86 LEU A C 1
ATOM 650 O O . LEU A 1 86 ? -25.673 -5.296 31.946 1.00 76.62 86 LEU A O 1
ATOM 654 N N . GLU A 1 87 ? -25.247 -7.409 32.556 1.00 74.12 87 GLU A N 1
ATOM 655 C CA . GLU A 1 87 ? -24.946 -7.121 33.968 1.00 74.12 87 GLU A CA 1
ATOM 656 C C . GLU A 1 87 ? -23.437 -7.049 34.288 1.00 74.12 87 GLU A C 1
ATOM 658 O O . GLU A 1 87 ? -23.066 -6.889 35.451 1.00 74.12 87 GLU A O 1
ATOM 663 N N . THR A 1 88 ? -22.541 -7.162 33.298 1.00 83.81 88 THR A N 1
ATOM 664 C CA . THR A 1 88 ? -21.084 -7.100 33.521 1.00 83.81 88 THR A CA 1
ATOM 665 C C . THR A 1 88 ? -20.463 -5.915 32.797 1.00 83.81 88 THR A C 1
ATOM 667 O O . THR A 1 88 ? -20.545 -5.832 31.575 1.00 83.81 88 THR A O 1
ATOM 670 N N . LEU A 1 89 ? -19.794 -5.031 33.536 1.00 88.00 89 LEU A N 1
ATOM 671 C CA . LEU A 1 89 ? -19.066 -3.898 32.961 1.00 88.00 89 LEU A CA 1
ATOM 672 C C . LEU A 1 89 ? -17.873 -4.387 32.116 1.00 88.00 89 LEU A C 1
ATOM 674 O O . LEU A 1 89 ? -17.040 -5.130 32.643 1.00 88.00 89 LEU A O 1
ATOM 678 N N . PRO A 1 90 ? -17.742 -3.963 30.844 1.00 93.88 90 PRO A N 1
ATOM 679 C CA . PRO A 1 90 ? -16.508 -4.136 30.090 1.00 93.88 90 PRO A CA 1
ATOM 680 C C . PRO A 1 90 ? -15.331 -3.446 30.785 1.00 93.88 90 PRO A C 1
ATOM 682 O O . PRO A 1 90 ? -15.405 -2.259 31.109 1.00 93.88 90 PRO A O 1
ATOM 685 N N . TYR A 1 91 ? -14.239 -4.182 30.987 1.00 93.00 91 TYR A N 1
ATOM 686 C CA . TYR A 1 91 ? -13.022 -3.683 31.626 1.00 93.00 91 TYR A CA 1
ATOM 687 C C . TYR A 1 91 ? -11.758 -4.189 30.920 1.00 93.00 91 TYR A C 1
ATOM 689 O O . TYR A 1 91 ? -11.768 -5.226 30.252 1.00 93.00 91 TYR A O 1
ATOM 697 N N . PHE A 1 92 ? -10.658 -3.458 31.095 1.00 91.69 92 PHE A N 1
ATOM 698 C CA . PHE A 1 92 ? -9.317 -3.852 30.675 1.00 91.69 92 PHE A CA 1
ATOM 699 C C . PHE A 1 92 ? -8.322 -3.576 31.803 1.00 91.69 92 PHE A C 1
ATOM 701 O O . PHE A 1 92 ? -8.141 -2.429 32.209 1.00 91.69 92 PHE A O 1
ATOM 708 N N . ASP A 1 93 ? -7.699 -4.643 32.295 1.00 89.81 93 ASP A N 1
ATOM 709 C CA . ASP A 1 93 ? -6.757 -4.637 33.417 1.00 89.81 93 ASP A CA 1
ATOM 710 C C . ASP A 1 93 ? -5.343 -4.243 32.951 1.00 89.81 93 ASP A C 1
ATOM 712 O O . ASP A 1 93 ? -4.852 -4.753 31.939 1.00 89.81 93 ASP A O 1
ATOM 716 N N . PHE A 1 94 ? -4.669 -3.353 33.681 1.00 86.25 94 PHE A N 1
ATOM 717 C CA . PHE A 1 94 ? -3.278 -2.955 33.433 1.00 86.25 94 PHE A CA 1
ATOM 718 C C . PHE A 1 94 ? -2.256 -4.016 33.850 1.00 86.25 94 PHE A C 1
ATOM 720 O O . PHE A 1 94 ? -1.072 -3.864 33.545 1.00 86.25 94 PHE A O 1
ATOM 727 N N . TYR A 1 95 ? -2.694 -5.099 34.488 1.00 87.56 95 TYR A N 1
ATOM 728 C CA . TYR A 1 95 ? -1.884 -6.267 34.798 1.00 87.56 95 TYR A CA 1
ATOM 729 C C . TYR A 1 95 ? -2.211 -7.442 33.859 1.00 87.56 95 TYR A C 1
ATOM 731 O O . TYR A 1 95 ? -3.322 -7.575 33.333 1.00 87.56 95 TYR A O 1
ATOM 739 N N . ASP A 1 96 ? -1.212 -8.283 33.586 1.00 84.06 96 ASP A N 1
ATOM 740 C CA . ASP A 1 96 ? -1.388 -9.569 32.906 1.00 84.06 96 ASP A CA 1
ATOM 741 C C . ASP A 1 96 ? -1.920 -10.654 33.866 1.00 84.06 96 ASP A C 1
ATOM 743 O O . ASP A 1 96 ? -2.028 -10.451 35.075 1.00 84.06 96 ASP A O 1
ATOM 747 N N . GLU A 1 97 ? -2.227 -11.842 33.336 1.00 83.81 97 GLU A N 1
ATOM 748 C CA . GLU A 1 97 ? -2.725 -12.981 34.131 1.00 83.81 97 GLU A CA 1
ATOM 749 C C . GLU A 1 97 ? -1.717 -13.487 35.188 1.00 83.81 97 GLU A C 1
ATOM 751 O O . GLU A 1 97 ? -2.079 -14.261 36.074 1.00 83.81 97 GLU A O 1
ATOM 756 N N . ASN A 1 98 ? -0.458 -13.042 35.118 1.00 86.94 98 ASN A N 1
ATOM 757 C CA . ASN A 1 98 ? 0.614 -13.368 36.056 1.00 86.94 98 ASN A CA 1
ATOM 758 C C . ASN A 1 98 ? 0.835 -12.259 37.110 1.00 86.94 98 ASN A C 1
ATOM 760 O O . ASN A 1 98 ? 1.668 -12.429 38.002 1.00 86.94 98 ASN A O 1
ATOM 764 N N . GLY A 1 99 ? 0.122 -11.129 37.018 1.00 84.69 99 GLY A N 1
ATOM 765 C CA . GLY A 1 99 ? 0.302 -9.953 37.873 1.00 84.69 99 GLY A CA 1
ATOM 766 C C . GLY A 1 99 ? 1.452 -9.020 37.464 1.00 84.69 99 GLY A C 1
ATOM 767 O O . GLY A 1 99 ? 1.851 -8.166 38.257 1.00 84.69 99 GLY A O 1
ATOM 768 N N . ASN A 1 100 ? 2.000 -9.153 36.252 1.00 87.19 100 ASN A N 1
ATOM 769 C CA . ASN A 1 100 ? 2.964 -8.204 35.693 1.00 87.19 100 ASN A CA 1
ATOM 770 C C . ASN A 1 100 ? 2.243 -6.976 35.135 1.00 87.19 100 ASN A C 1
ATOM 772 O O . ASN A 1 100 ? 1.215 -7.106 34.477 1.00 87.19 100 ASN A O 1
ATOM 776 N N . LEU A 1 101 ? 2.830 -5.793 35.310 1.00 86.69 101 LEU A N 1
ATOM 777 C CA . LEU A 1 101 ? 2.364 -4.571 34.656 1.00 86.69 101 LEU A CA 1
ATOM 778 C C . LEU A 1 101 ? 2.500 -4.695 33.125 1.00 86.69 101 LEU A C 1
ATOM 780 O O . LEU A 1 101 ? 3.555 -5.101 32.626 1.00 86.69 101 LEU A O 1
ATOM 784 N N . ARG A 1 102 ? 1.456 -4.330 32.376 1.00 88.00 102 ARG A N 1
ATOM 785 C CA . ARG A 1 102 ? 1.480 -4.288 30.906 1.00 88.00 102 ARG A CA 1
ATOM 786 C C . ARG A 1 102 ? 2.377 -3.143 30.391 1.00 88.00 102 ARG A C 1
ATOM 788 O O . ARG A 1 102 ? 2.676 -2.217 31.142 1.00 88.00 102 ARG A O 1
ATOM 795 N N . PRO A 1 103 ? 2.836 -3.183 29.124 1.00 85.38 103 PRO A N 1
ATOM 796 C CA . PRO A 1 103 ? 3.772 -2.191 28.593 1.00 85.38 103 PRO A CA 1
ATOM 797 C C . PRO A 1 103 ? 3.226 -0.756 28.565 1.00 85.38 103 PRO A C 1
ATOM 799 O O . PRO A 1 103 ? 2.076 -0.535 28.182 1.00 85.38 103 PRO A O 1
ATOM 802 N N . ASP A 1 104 ? 4.090 0.219 28.854 1.00 83.81 104 ASP A N 1
ATOM 803 C CA . ASP A 1 104 ? 3.858 1.638 28.551 1.00 83.81 104 ASP A CA 1
ATOM 804 C C . ASP A 1 104 ? 3.599 1.843 27.047 1.00 83.81 104 ASP A C 1
ATOM 806 O O . ASP A 1 104 ? 4.324 1.313 26.201 1.00 83.81 104 ASP A O 1
ATOM 810 N N . GLY A 1 105 ? 2.611 2.673 26.703 1.00 76.94 105 GLY A N 1
ATOM 811 C CA . GLY A 1 105 ? 2.337 3.067 25.322 1.00 76.94 105 GLY A CA 1
ATOM 812 C C . GLY A 1 105 ? 0.874 3.407 25.047 1.00 76.94 105 GLY A C 1
ATOM 813 O O . GLY A 1 105 ? 0.086 3.649 25.960 1.00 76.94 105 GLY A O 1
ATOM 814 N N . VAL A 1 106 ? 0.518 3.455 23.762 1.00 80.19 106 VAL A N 1
ATOM 815 C CA . VAL A 1 106 ? -0.850 3.738 23.307 1.00 80.19 106 VAL A CA 1
ATOM 816 C C . VAL A 1 106 ? -1.610 2.430 23.119 1.00 80.19 106 VAL A C 1
ATOM 818 O O . VAL A 1 106 ? -1.154 1.535 22.411 1.00 80.19 106 VAL A O 1
ATOM 821 N N . TYR A 1 107 ? -2.787 2.362 23.728 1.00 83.62 107 TYR A N 1
ATOM 822 C CA . TYR A 1 107 ? -3.767 1.297 23.583 1.00 83.62 107 TYR A CA 1
ATOM 823 C C . TYR A 1 107 ? -4.968 1.829 22.800 1.00 83.62 107 TYR A C 1
ATOM 825 O O . TYR A 1 107 ? -5.381 2.976 22.978 1.00 83.62 107 TYR A O 1
ATOM 833 N N . ILE A 1 108 ? -5.536 0.993 21.939 1.00 80.75 108 ILE A N 1
ATOM 834 C CA . ILE A 1 108 ? -6.736 1.259 21.142 1.00 80.75 108 ILE A CA 1
ATOM 835 C C . ILE A 1 108 ? -7.810 0.267 21.584 1.00 80.75 108 ILE A C 1
ATOM 837 O O . ILE A 1 108 ? -7.512 -0.910 21.789 1.00 80.75 108 ILE A O 1
ATOM 841 N N . TYR A 1 109 ? -9.049 0.735 21.726 1.00 86.56 109 TYR A N 1
ATOM 842 C CA . TYR A 1 109 ? -10.198 -0.103 22.053 1.00 86.56 109 TYR A CA 1
ATOM 843 C C . TYR A 1 109 ? -11.285 -0.025 20.975 1.00 86.56 109 TYR A C 1
ATOM 845 O O . TYR A 1 109 ? -11.539 1.039 20.409 1.00 86.56 109 TYR A O 1
ATOM 853 N N . GLU A 1 110 ? -11.953 -1.153 20.747 1.00 86.50 110 GLU A N 1
ATOM 854 C CA . GLU A 1 110 ? -13.215 -1.288 20.022 1.00 86.50 110 GLU A CA 1
ATOM 855 C C . GLU A 1 110 ? -14.251 -1.871 20.990 1.00 86.50 110 GLU A C 1
ATOM 857 O O . GLU A 1 110 ? -14.055 -2.955 21.537 1.00 86.50 110 GLU A O 1
ATOM 862 N N . LEU A 1 111 ? -15.360 -1.164 21.193 1.00 85.88 111 LEU A N 1
ATOM 863 C CA . LEU A 1 111 ? -16.570 -1.700 21.808 1.00 85.88 111 LEU A CA 1
ATOM 864 C C . LEU A 1 111 ? -17.565 -1.996 20.696 1.00 85.88 111 LEU A C 1
ATOM 866 O O . LEU A 1 111 ? -18.004 -1.081 19.997 1.00 85.88 111 LEU A O 1
ATOM 870 N N . LYS A 1 112 ? -17.958 -3.254 20.564 1.00 84.19 112 LYS A N 1
ATOM 871 C CA . LYS A 1 112 ? -18.890 -3.709 19.543 1.00 84.19 112 LYS A CA 1
ATOM 872 C C . LYS A 1 112 ? -20.140 -4.270 20.199 1.00 84.19 112 LYS A C 1
ATOM 874 O O . LYS A 1 112 ? -20.077 -5.231 20.962 1.00 84.19 112 LYS A O 1
ATOM 879 N N . VAL A 1 113 ? -21.284 -3.668 19.896 1.00 81.75 113 VAL A N 1
ATOM 880 C CA . VAL A 1 113 ? -22.583 -4.119 20.396 1.00 81.75 113 VAL A CA 1
ATOM 881 C C . VAL A 1 113 ? -22.881 -5.510 19.855 1.00 81.75 113 VAL A C 1
ATOM 883 O O . VAL A 1 113 ? -23.069 -5.690 18.652 1.00 81.75 113 VAL A O 1
ATOM 886 N N . LEU A 1 114 ? -22.947 -6.499 20.745 1.00 74.06 114 LEU A N 1
ATOM 887 C CA . LEU A 1 114 ? -23.460 -7.805 20.380 1.00 74.06 114 LEU A CA 1
ATOM 888 C C . LEU A 1 114 ? -24.995 -7.768 20.401 1.00 74.06 114 LEU A C 1
ATOM 890 O O . LEU A 1 114 ? -25.600 -7.284 21.363 1.00 74.06 114 LEU A O 1
ATOM 894 N N . PRO A 1 115 ? -25.644 -8.272 19.344 1.00 65.69 115 PRO A N 1
ATOM 895 C CA . PRO A 1 115 ? -27.091 -8.269 19.229 1.00 65.69 115 PRO A CA 1
ATOM 896 C C . PRO A 1 115 ? -27.725 -9.373 20.082 1.00 65.69 115 PRO A C 1
ATOM 898 O O . PRO A 1 115 ? -27.274 -10.520 20.077 1.00 65.69 115 PRO A O 1
ATOM 901 N N . ASN A 1 116 ? -28.822 -9.046 20.764 1.00 62.81 116 ASN A N 1
ATOM 902 C CA . ASN A 1 116 ? -29.627 -10.019 21.500 1.00 62.81 116 ASN A CA 1
ATOM 903 C C . ASN A 1 116 ? -30.481 -10.859 20.526 1.00 62.81 116 ASN A C 1
ATOM 905 O O . ASN A 1 116 ? -31.608 -10.494 20.194 1.00 62.81 116 ASN A O 1
ATOM 909 N N . ILE A 1 117 ? -29.906 -11.952 20.018 1.00 63.50 117 ILE A N 1
ATOM 910 C CA . ILE A 1 117 ? -30.547 -12.868 19.064 1.00 63.50 117 ILE A CA 1
ATOM 911 C C . ILE A 1 117 ? -31.293 -13.974 19.825 1.00 63.50 117 ILE A C 1
ATOM 913 O O . ILE A 1 117 ? -30.682 -14.760 20.550 1.00 63.50 117 ILE A O 1
ATOM 917 N N . ASP A 1 118 ? -32.608 -14.071 19.613 1.00 63.25 118 ASP A N 1
ATOM 918 C CA . ASP A 1 118 ? -33.453 -15.113 20.208 1.00 63.25 118 ASP A CA 1
ATOM 919 C C . ASP A 1 118 ? -33.048 -16.537 19.742 1.00 63.25 118 ASP A C 1
ATOM 921 O O . ASP A 1 118 ? -32.713 -16.734 18.567 1.00 63.25 118 ASP A O 1
ATOM 925 N N . PRO A 1 119 ? -33.108 -17.572 20.607 1.00 61.56 119 PRO A N 1
ATOM 926 C CA . PRO A 1 119 ? -32.766 -18.946 20.227 1.00 61.56 119 PRO A CA 1
ATOM 927 C C . PRO A 1 119 ? -33.554 -19.525 19.038 1.00 61.56 119 PRO A C 1
ATOM 929 O O . PRO A 1 119 ? -33.036 -20.409 18.352 1.00 61.56 119 PRO A O 1
ATOM 932 N N . SER A 1 120 ? -34.771 -19.050 18.749 1.00 65.56 120 SER A N 1
ATOM 933 C CA . SER A 1 120 ? -35.517 -19.460 17.549 1.00 65.56 120 SER A CA 1
ATOM 934 C C . SER A 1 120 ? -34.954 -18.836 16.266 1.00 65.56 120 SER A C 1
ATOM 936 O O . SER A 1 120 ? -34.925 -19.502 15.228 1.00 65.56 120 SER A O 1
ATOM 938 N N . THR A 1 121 ? -34.417 -17.613 16.334 1.00 64.19 121 THR A N 1
ATOM 939 C CA . THR A 1 121 ? -33.696 -16.969 15.225 1.00 64.19 121 THR A CA 1
ATOM 940 C C . THR A 1 121 ? -32.453 -17.775 14.851 1.00 64.19 121 THR A C 1
ATOM 942 O O . THR A 1 121 ? -32.254 -18.059 13.673 1.00 64.19 121 THR A O 1
ATOM 945 N N . TYR A 1 122 ? -31.666 -18.247 15.827 1.00 58.09 122 TYR A N 1
ATOM 946 C CA . TYR A 1 122 ? -30.508 -19.117 15.558 1.00 58.09 122 TYR A CA 1
ATOM 947 C C . TYR A 1 122 ? -30.882 -20.403 14.798 1.00 58.09 122 TYR A C 1
ATOM 949 O O . TYR A 1 122 ? -30.165 -20.812 13.886 1.00 58.09 122 TYR A O 1
ATOM 957 N N . GLN A 1 123 ? -32.022 -21.025 15.121 1.00 65.06 123 GLN A N 1
ATOM 958 C CA . GLN A 1 123 ? -32.495 -22.219 14.406 1.00 65.06 123 GLN A CA 1
ATOM 959 C C . GLN A 1 123 ? -32.909 -21.908 12.959 1.00 65.06 123 GLN A C 1
ATOM 961 O O . GLN A 1 123 ? -32.627 -22.701 12.059 1.00 65.06 123 GLN A O 1
ATOM 966 N N . LYS A 1 124 ? -33.517 -20.739 12.711 1.00 67.12 124 LYS A N 1
ATOM 967 C CA . LYS A 1 124 ? -33.808 -20.254 11.350 1.00 67.12 124 LYS A CA 1
ATOM 968 C C . LYS A 1 124 ? -32.524 -19.976 10.567 1.00 67.12 124 LYS A C 1
ATOM 970 O O . LYS A 1 124 ? -32.422 -20.401 9.421 1.00 67.12 124 LYS A O 1
ATOM 975 N N . MET A 1 125 ? -31.528 -19.333 11.185 1.00 58.31 125 MET A N 1
ATOM 976 C CA . MET A 1 125 ? -30.239 -19.032 10.549 1.00 58.31 125 MET A CA 1
ATOM 977 C C . MET A 1 125 ? -29.523 -20.294 10.054 1.00 58.31 125 MET A C 1
ATOM 979 O O . MET A 1 125 ? -29.062 -20.313 8.916 1.00 58.31 125 MET A O 1
ATOM 983 N N . GLU A 1 126 ? -29.466 -21.362 10.856 1.00 65.25 126 GLU A N 1
ATOM 984 C CA . GLU A 1 126 ? -28.798 -22.605 10.438 1.00 65.25 126 GLU A CA 1
ATOM 985 C C . GLU A 1 126 ? -29.613 -23.368 9.370 1.00 65.25 126 GLU A C 1
ATOM 987 O O . GLU A 1 126 ? -29.040 -23.938 8.445 1.00 65.25 126 GLU A O 1
ATOM 992 N N . ALA A 1 127 ? -30.951 -23.294 9.397 1.00 68.06 127 ALA A N 1
ATOM 993 C CA . ALA A 1 127 ? -31.786 -23.803 8.300 1.00 68.06 127 ALA A CA 1
ATOM 994 C C . ALA A 1 127 ? -31.603 -23.005 6.988 1.00 68.06 127 ALA A C 1
ATOM 996 O O . ALA A 1 127 ? -31.648 -23.573 5.896 1.00 68.06 127 ALA A O 1
ATOM 997 N N . ILE A 1 128 ? -31.362 -21.694 7.082 1.00 68.06 128 ILE A N 1
ATOM 998 C CA . ILE A 1 128 ? -31.087 -20.804 5.943 1.00 68.06 128 ILE A CA 1
ATOM 999 C C . ILE A 1 128 ? -29.657 -20.985 5.421 1.00 68.06 128 ILE A C 1
ATOM 1001 O O . ILE A 1 128 ? -29.422 -20.875 4.217 1.00 68.06 128 ILE A O 1
ATOM 1005 N N . ARG A 1 129 ? -28.703 -21.339 6.287 1.00 67.31 129 ARG A N 1
ATOM 1006 C CA . ARG A 1 129 ? -27.330 -21.690 5.904 1.00 67.31 129 ARG A CA 1
ATOM 1007 C C . ARG A 1 129 ? -27.301 -22.839 4.897 1.00 67.31 129 ARG A C 1
ATOM 1009 O O . ARG A 1 129 ? -26.612 -22.716 3.886 1.00 67.31 129 ARG A O 1
ATOM 1016 N N . GLU A 1 130 ? -28.095 -23.882 5.115 1.00 69.69 130 GLU A N 1
ATOM 1017 C CA . GLU A 1 130 ? -28.214 -25.035 4.209 1.00 69.69 130 GLU A CA 1
ATOM 1018 C C . GLU A 1 130 ? -29.170 -24.798 3.016 1.00 69.69 130 GLU A C 1
ATOM 1020 O O . GLU A 1 130 ? -29.328 -25.668 2.159 1.00 69.69 130 GLU A O 1
ATOM 1025 N N . SER A 1 131 ? -29.801 -23.621 2.917 1.00 71.94 131 SER A N 1
ATOM 1026 C CA . SER A 1 131 ? -30.726 -23.281 1.828 1.00 71.94 131 SER A CA 1
ATOM 1027 C C . SER A 1 131 ? -30.002 -22.754 0.576 1.00 71.94 131 SER A C 1
ATOM 1029 O O . SER A 1 131 ? -29.109 -21.908 0.696 1.00 71.94 131 SER A O 1
ATOM 1031 N N . PRO A 1 132 ? -30.416 -23.147 -0.648 1.00 66.94 132 PRO A N 1
ATOM 1032 C CA . PRO A 1 132 ? -29.930 -22.523 -1.881 1.00 66.94 132 PRO A CA 1
ATOM 1033 C C . PRO A 1 132 ? -30.366 -21.052 -2.015 1.00 66.94 132 PRO A C 1
ATOM 1035 O O . PRO A 1 132 ? -29.653 -20.266 -2.632 1.00 66.94 132 PRO A O 1
ATOM 1038 N N . ASN A 1 133 ? -31.478 -20.645 -1.387 1.00 76.00 133 ASN A N 1
ATOM 1039 C CA . ASN A 1 133 ? -32.003 -19.270 -1.420 1.00 76.00 133 ASN A CA 1
ATOM 1040 C C . ASN A 1 133 ? -31.472 -18.412 -0.250 1.00 76.00 133 ASN A C 1
ATOM 1042 O O . ASN A 1 133 ? -32.167 -17.536 0.263 1.00 76.00 133 ASN A O 1
ATOM 1046 N N . ARG A 1 134 ? -30.241 -18.675 0.216 1.00 73.38 134 ARG A N 1
ATOM 1047 C CA . ARG A 1 134 ? -29.677 -18.078 1.442 1.00 73.38 134 ARG A CA 1
ATOM 1048 C C . ARG A 1 134 ? -29.756 -16.547 1.484 1.00 73.38 134 ARG A C 1
ATOM 1050 O O . ARG A 1 134 ? -30.042 -16.000 2.543 1.00 73.38 134 ARG A O 1
ATOM 1057 N N . GLN A 1 135 ? -29.484 -15.862 0.370 1.00 65.50 135 GLN A N 1
ATOM 1058 C CA . GLN A 1 135 ? -29.470 -14.391 0.303 1.00 65.50 135 GLN A CA 1
ATOM 1059 C C . GLN A 1 135 ? -30.865 -13.803 0.549 1.00 65.50 135 GLN A C 1
ATOM 1061 O O . GLN A 1 135 ? -31.056 -13.104 1.539 1.00 65.50 135 GLN A O 1
ATOM 1066 N N . GLU A 1 136 ? -31.838 -14.189 -0.278 1.00 73.00 136 GLU A N 1
ATOM 1067 C CA . GLU A 1 136 ? -33.251 -13.785 -0.203 1.00 73.00 136 GLU A CA 1
ATOM 1068 C C . GLU A 1 136 ? -33.842 -14.011 1.203 1.00 73.00 136 GLU A C 1
ATOM 1070 O O . GLU A 1 136 ? -34.406 -13.098 1.799 1.00 73.00 136 GLU A O 1
ATOM 1075 N N . LEU A 1 137 ? -33.605 -15.187 1.796 1.00 64.88 137 LEU A N 1
ATOM 1076 C CA . LEU A 1 137 ? -34.077 -15.519 3.147 1.00 64.88 137 LEU A CA 1
ATOM 1077 C C . LEU A 1 137 ? -33.353 -14.728 4.258 1.00 64.88 137 LEU A C 1
ATOM 1079 O O . LEU A 1 137 ? -33.946 -14.417 5.289 1.00 64.88 137 LEU A O 1
ATOM 1083 N N . THR A 1 138 ? -32.077 -14.371 4.066 1.00 64.19 138 THR A N 1
ATOM 1084 C CA . THR A 1 138 ? -31.335 -13.513 5.014 1.00 64.19 138 THR A CA 1
ATOM 1085 C C . THR A 1 138 ? -31.822 -12.063 4.943 1.00 64.19 138 THR A C 1
ATOM 1087 O O . THR A 1 138 ? -31.888 -11.377 5.964 1.00 64.19 138 THR A O 1
ATOM 1090 N N . GLU A 1 139 ? -32.175 -11.588 3.750 1.00 65.69 139 GLU A N 1
ATOM 1091 C CA . GLU A 1 139 ? -32.771 -10.269 3.526 1.00 65.69 139 GLU A CA 1
ATOM 1092 C C . GLU A 1 139 ? -34.196 -10.199 4.092 1.00 65.69 139 GLU A C 1
ATOM 1094 O O . GLU A 1 139 ? -34.525 -9.225 4.768 1.00 65.69 139 GLU A O 1
ATOM 1099 N N . GLU A 1 140 ? -34.993 -11.260 3.946 1.00 69.50 140 GLU A N 1
ATOM 1100 C CA . GLU A 1 140 ? -36.311 -11.391 4.577 1.00 69.50 140 GLU A CA 1
ATOM 1101 C C . GLU A 1 140 ? -36.216 -11.345 6.115 1.00 69.50 140 GLU A C 1
ATOM 1103 O O . GLU A 1 140 ? -36.893 -10.534 6.751 1.00 69.50 140 GLU A O 1
ATOM 1108 N N . MET A 1 141 ? -35.313 -12.119 6.735 1.00 63.03 141 MET A N 1
ATOM 1109 C CA . MET A 1 141 ? -35.102 -12.065 8.192 1.00 63.03 141 MET A CA 1
ATOM 1110 C C . MET A 1 141 ? -34.632 -10.689 8.693 1.00 63.03 141 MET A C 1
ATOM 1112 O O . MET A 1 141 ? -35.004 -10.277 9.795 1.00 63.03 141 MET A O 1
ATOM 1116 N N . LYS A 1 142 ? -33.827 -9.960 7.906 1.00 65.56 142 LYS A N 1
ATOM 1117 C CA . LYS A 1 142 ? -33.468 -8.563 8.207 1.00 65.56 142 LYS A CA 1
ATOM 1118 C C . LYS A 1 142 ? -34.680 -7.640 8.085 1.00 65.56 142 LYS A C 1
ATOM 1120 O O . LYS A 1 142 ? -34.881 -6.805 8.962 1.00 65.56 142 LYS A O 1
ATOM 1125 N N . ALA A 1 143 ? -35.495 -7.787 7.041 1.00 62.91 143 ALA A N 1
ATOM 1126 C CA . ALA A 1 143 ? -36.681 -6.962 6.807 1.00 62.91 143 ALA A CA 1
ATOM 1127 C C . ALA A 1 143 ? -37.753 -7.136 7.900 1.00 62.91 143 ALA A C 1
ATOM 1129 O O . ALA A 1 143 ? -38.385 -6.157 8.292 1.00 62.91 143 ALA A O 1
ATOM 1130 N N . PHE A 1 144 ? -37.906 -8.346 8.448 1.00 64.12 144 PHE A N 1
ATOM 1131 C CA . PHE A 1 144 ? -38.767 -8.613 9.608 1.00 64.12 144 PHE A CA 1
ATOM 1132 C C . PHE A 1 144 ? -38.140 -8.247 10.967 1.00 64.12 144 PHE A C 1
ATOM 1134 O O . PHE A 1 144 ? -38.811 -8.359 11.991 1.00 64.12 144 PHE A O 1
ATOM 1141 N N . GLY A 1 145 ? -36.880 -7.798 11.000 1.00 55.09 145 GLY A N 1
ATOM 1142 C CA . GLY A 1 145 ? -36.179 -7.429 12.234 1.00 55.09 145 GLY A CA 1
ATOM 1143 C C . GLY A 1 145 ? -35.804 -8.613 13.133 1.00 55.09 145 GLY A C 1
ATOM 1144 O O . GLY A 1 145 ? -35.419 -8.402 14.279 1.00 55.09 145 GLY A O 1
ATOM 1145 N N . GLU A 1 146 ? -35.899 -9.851 12.635 1.00 62.69 146 GLU A N 1
ATOM 1146 C CA . GLU A 1 146 ? -35.436 -11.039 13.365 1.00 62.69 146 GLU A CA 1
ATOM 1147 C C . GLU A 1 146 ? -33.908 -11.103 13.420 1.00 62.69 146 GLU A C 1
ATOM 1149 O O . GLU A 1 146 ? -33.344 -11.621 14.383 1.00 62.69 146 GLU A O 1
ATOM 1154 N N . LEU A 1 147 ? -33.245 -10.565 12.390 1.00 54.69 147 LEU A N 1
ATOM 1155 C CA . LEU A 1 147 ? -31.810 -10.317 12.395 1.00 54.69 147 LEU A CA 1
ATOM 1156 C C . LEU A 1 147 ? -31.504 -8.849 12.729 1.00 54.69 147 LEU A C 1
ATOM 1158 O O . LEU A 1 147 ? -32.166 -7.948 12.207 1.00 54.69 147 LEU A O 1
ATOM 1162 N N . PRO A 1 148 ? -30.450 -8.593 13.524 1.00 53.28 148 PRO A N 1
ATOM 1163 C CA . PRO A 1 148 ? -29.946 -7.248 13.774 1.00 53.28 148 PRO A CA 1
ATOM 1164 C C . PRO A 1 148 ? -29.483 -6.620 12.455 1.00 53.28 148 PRO A C 1
ATOM 1166 O O . PRO A 1 148 ? -28.584 -7.136 11.789 1.00 53.28 148 PRO A O 1
ATOM 1169 N N . GLN A 1 149 ? -30.115 -5.515 12.060 1.00 52.78 149 GLN A N 1
ATOM 1170 C CA . GLN A 1 149 ? -29.805 -4.851 10.789 1.00 52.78 149 GLN A CA 1
ATOM 1171 C C . GLN A 1 149 ? -28.432 -4.164 10.812 1.00 52.78 149 GLN A C 1
ATOM 1173 O O . GLN A 1 149 ? -27.731 -4.166 9.802 1.00 52.78 149 GLN A O 1
ATOM 1178 N N . GLU A 1 150 ? -28.035 -3.632 11.969 1.00 53.81 150 GLU A N 1
ATOM 1179 C CA . GLU A 1 150 ? -26.797 -2.882 12.179 1.00 53.81 150 GLU A CA 1
ATOM 1180 C C . GLU A 1 150 ? -26.083 -3.356 13.457 1.00 53.81 150 GLU A C 1
ATOM 1182 O O . GLU A 1 150 ? -26.709 -3.829 14.406 1.00 53.81 150 GLU A O 1
ATOM 1187 N N . THR A 1 151 ? -24.755 -3.232 13.487 1.00 59.94 151 THR A N 1
ATOM 1188 C CA . THR A 1 151 ? -23.913 -3.473 14.670 1.00 59.94 151 THR A CA 1
ATOM 1189 C C . THR A 1 151 ? -23.270 -2.151 15.060 1.00 59.94 151 THR A C 1
ATOM 1191 O O . THR A 1 151 ? -22.431 -1.642 14.322 1.00 59.94 151 THR A O 1
ATOM 1194 N N . LEU A 1 152 ? -23.677 -1.586 16.196 1.00 69.62 152 LEU A N 1
ATOM 1195 C CA . LEU A 1 152 ? -23.132 -0.326 16.695 1.00 69.62 152 LEU A CA 1
ATOM 1196 C C . LEU A 1 152 ? -21.716 -0.547 17.248 1.00 69.62 152 LEU A C 1
ATOM 1198 O O . LEU A 1 152 ? -21.484 -1.486 18.013 1.00 69.62 152 LEU A O 1
ATOM 1202 N N . ILE A 1 153 ? -20.775 0.311 16.856 1.00 74.88 153 ILE A N 1
ATOM 1203 C CA . ILE A 1 153 ? -19.361 0.223 17.238 1.00 74.88 153 ILE A CA 1
ATOM 1204 C C . ILE A 1 153 ? -18.909 1.574 17.801 1.00 74.88 153 ILE A C 1
ATOM 1206 O O . ILE A 1 153 ? -19.292 2.628 17.302 1.00 74.88 153 ILE A O 1
ATOM 1210 N N . GLN A 1 154 ? -18.071 1.547 18.835 1.00 81.75 154 GLN A N 1
ATOM 1211 C CA . GLN A 1 154 ? -17.373 2.716 19.364 1.00 81.75 154 GLN A CA 1
ATOM 1212 C C . GLN A 1 154 ? -15.879 2.415 19.437 1.00 81.75 154 GLN A C 1
ATOM 1214 O O . GLN A 1 154 ? -15.488 1.397 20.005 1.00 81.75 154 GLN A O 1
ATOM 1219 N N . MET A 1 155 ? -15.044 3.320 18.928 1.00 78.69 155 MET A N 1
ATOM 1220 C CA . MET A 1 155 ? -13.591 3.224 19.060 1.00 78.69 155 MET A CA 1
ATOM 1221 C C . MET A 1 155 ? -13.010 4.384 19.865 1.00 78.69 155 MET A C 1
ATOM 1223 O O . MET A 1 155 ? -13.606 5.453 20.003 1.00 78.69 155 MET A O 1
ATOM 1227 N N . GLY A 1 156 ? -11.807 4.179 20.383 1.00 80.19 156 GLY A N 1
ATOM 1228 C CA . GLY A 1 156 ? -11.002 5.225 20.998 1.00 80.19 156 GLY A CA 1
ATOM 1229 C C . GLY A 1 156 ? -9.640 4.699 21.420 1.00 80.19 156 GLY A C 1
ATOM 1230 O O . GLY A 1 156 ? -9.284 3.554 21.144 1.00 80.19 156 GLY A O 1
ATOM 1231 N N . SER A 1 157 ? -8.876 5.536 22.111 1.00 81.94 157 SER A N 1
ATOM 1232 C CA . SER A 1 157 ? -7.561 5.167 22.628 1.00 81.94 157 SER A CA 1
ATOM 1233 C C . SER A 1 157 ? -7.340 5.658 24.054 1.00 81.94 157 SER A C 1
ATOM 1235 O O . SER A 1 157 ? -8.069 6.511 24.564 1.00 81.94 157 SER A O 1
ATOM 1237 N N . PHE A 1 158 ? -6.317 5.115 24.704 1.00 82.50 158 PHE A N 1
ATOM 1238 C CA . PHE A 1 158 ? -5.733 5.656 25.924 1.00 82.50 158 PHE A CA 1
ATOM 1239 C C . PHE A 1 158 ? -4.219 5.444 25.900 1.00 82.50 158 PHE A C 1
ATOM 1241 O O . PHE A 1 158 ? -3.725 4.449 25.376 1.00 82.50 158 PHE A O 1
ATOM 1248 N N . THR A 1 159 ? -3.465 6.390 26.451 1.00 80.25 159 THR A N 1
ATOM 1249 C CA . THR A 1 159 ? -2.035 6.205 26.713 1.00 80.25 159 THR A CA 1
ATOM 1250 C C . THR A 1 159 ? -1.882 5.729 28.146 1.00 80.25 159 THR A C 1
ATOM 1252 O O . THR A 1 159 ? -2.353 6.402 29.061 1.00 80.25 159 THR A O 1
ATOM 1255 N N . PHE A 1 160 ? -1.226 4.590 28.334 1.00 80.19 160 PHE A N 1
ATOM 1256 C CA . PHE A 1 160 ? -0.850 4.053 29.635 1.00 80.19 160 PHE A CA 1
ATOM 1257 C C . PHE A 1 160 ? 0.640 4.304 29.877 1.00 80.19 160 PHE A C 1
ATOM 1259 O O . PHE A 1 160 ? 1.457 4.088 28.975 1.00 80.19 160 PHE A O 1
ATOM 1266 N N . LYS A 1 161 ? 0.998 4.790 31.070 1.00 78.81 161 LYS A N 1
ATOM 1267 C CA . LYS A 1 161 ? 2.387 5.095 31.422 1.00 78.81 161 LYS A CA 1
ATOM 1268 C C . LYS A 1 161 ? 2.652 4.897 32.915 1.00 78.81 161 LYS A C 1
ATOM 1270 O O . LYS A 1 161 ? 2.320 5.760 33.730 1.00 78.81 161 LYS A O 1
ATOM 1275 N N . GLY A 1 162 ? 3.259 3.771 33.279 1.00 74.06 162 GLY A N 1
ATOM 1276 C CA . GLY A 1 162 ? 3.497 3.344 34.659 1.00 74.06 162 GLY A CA 1
ATOM 1277 C C . GLY A 1 162 ? 2.197 3.069 35.416 1.00 74.06 162 GLY A C 1
ATOM 1278 O O . GLY A 1 162 ? 1.777 1.927 35.540 1.00 74.06 162 GLY A O 1
ATOM 1279 N N . HIS A 1 163 ? 1.558 4.128 35.912 1.00 68.75 163 HIS A N 1
ATOM 1280 C CA . HIS A 1 163 ? 0.255 4.086 36.593 1.00 68.75 163 HIS A CA 1
ATOM 1281 C C . HIS A 1 163 ? -0.654 5.268 36.216 1.00 68.75 163 HIS A C 1
ATOM 1283 O O . HIS A 1 163 ? -1.717 5.441 36.802 1.00 68.75 163 HIS A O 1
ATOM 1289 N N . GLU A 1 164 ? -0.247 6.098 35.250 1.00 69.81 164 GLU A N 1
ATOM 1290 C CA . GLU A 1 164 ? -1.040 7.222 34.746 1.00 69.81 164 GLU A CA 1
ATOM 1291 C C . GLU A 1 164 ? -1.731 6.844 33.428 1.00 69.81 164 GLU A C 1
ATOM 1293 O O . GLU A 1 164 ? -1.131 6.216 32.549 1.00 69.81 164 GLU A O 1
ATOM 1298 N N . VAL A 1 165 ? -3.000 7.242 33.292 1.00 75.81 165 VAL A N 1
ATOM 1299 C CA . VAL A 1 165 ? -3.841 6.962 32.123 1.00 75.81 165 VAL A CA 1
ATOM 1300 C C . VAL A 1 165 ? -4.300 8.277 31.511 1.00 75.81 165 VAL A C 1
ATOM 1302 O O . VAL A 1 165 ? -5.005 9.058 32.147 1.00 75.81 165 VAL A O 1
ATOM 1305 N N . ILE A 1 166 ? -3.938 8.512 30.253 1.00 75.81 166 ILE A N 1
ATOM 1306 C CA . ILE A 1 166 ? -4.398 9.669 29.483 1.00 75.81 166 ILE A CA 1
ATOM 1307 C C . ILE A 1 166 ? -5.355 9.152 28.413 1.00 75.81 166 ILE A C 1
ATOM 1309 O O . ILE A 1 166 ? -4.921 8.609 27.395 1.00 75.81 166 ILE A O 1
ATOM 1313 N N . MET A 1 167 ? -6.661 9.304 28.644 1.00 76.19 167 MET A N 1
ATOM 1314 C CA . MET A 1 167 ? -7.676 8.970 27.643 1.00 76.19 167 MET A CA 1
ATOM 1315 C C . MET A 1 167 ? -7.477 9.826 26.387 1.00 76.19 167 MET A C 1
ATOM 1317 O O . MET A 1 167 ? -7.439 11.055 26.460 1.00 76.19 167 MET A O 1
ATOM 1321 N N . GLY A 1 168 ? -7.365 9.165 25.236 1.00 59.94 168 GLY A N 1
ATOM 1322 C CA . GLY A 1 168 ? -7.429 9.806 23.930 1.00 59.94 168 GLY A CA 1
ATOM 1323 C C . GLY A 1 168 ? -8.862 10.195 23.571 1.00 59.94 168 GLY A C 1
ATOM 1324 O O . GLY A 1 168 ? -9.812 9.970 24.327 1.00 59.94 168 GLY A O 1
ATOM 1325 N N . GLU A 1 169 ? -9.041 10.785 22.394 1.00 55.28 169 GLU A N 1
ATOM 1326 C CA . GLU A 1 169 ? -10.384 11.088 21.905 1.00 55.28 169 GLU A CA 1
ATOM 1327 C C . GLU A 1 169 ? -11.065 9.805 21.412 1.00 55.28 169 GLU A C 1
ATOM 1329 O O . GLU A 1 169 ? -10.498 9.039 20.632 1.00 55.28 169 GLU A O 1
ATOM 1334 N N . ALA A 1 170 ? -12.284 9.550 21.892 1.00 46.66 170 ALA A N 1
ATOM 1335 C CA . ALA A 1 170 ? -13.115 8.481 21.360 1.00 46.66 170 ALA A CA 1
ATOM 1336 C C . ALA A 1 170 ? -13.649 8.911 19.991 1.00 46.66 170 ALA A C 1
ATOM 1338 O O . ALA A 1 170 ? -14.401 9.884 19.892 1.00 46.66 170 ALA A O 1
ATOM 1339 N N . VAL A 1 171 ? -13.250 8.194 18.944 1.00 47.41 171 VAL A N 1
ATOM 1340 C CA . VAL A 1 171 ? -13.748 8.421 17.590 1.00 47.41 171 VAL A CA 1
ATOM 1341 C C . VAL A 1 171 ? -15.068 7.674 17.464 1.00 47.41 171 VAL A C 1
ATOM 1343 O O . VAL A 1 171 ? -15.117 6.447 17.346 1.00 47.41 171 VAL A O 1
ATOM 1346 N N . ASN A 1 172 ? -16.157 8.435 17.519 1.00 45.50 172 ASN A N 1
ATOM 1347 C CA . ASN A 1 172 ? -17.502 7.926 17.310 1.00 45.50 172 ASN A CA 1
ATOM 1348 C C . ASN A 1 172 ? -17.688 7.579 15.820 1.00 45.50 172 ASN A C 1
ATOM 1350 O O . ASN A 1 172 ? -18.157 8.403 15.034 1.00 45.50 172 ASN A O 1
ATOM 1354 N N . MET A 1 173 ? -17.310 6.355 15.430 1.00 44.69 173 MET A N 1
ATOM 1355 C CA . MET A 1 173 ? -17.746 5.765 14.163 1.00 44.69 173 MET A CA 1
ATOM 1356 C C . MET A 1 173 ? -19.245 5.456 14.238 1.00 44.69 173 MET A C 1
ATOM 1358 O O . MET A 1 173 ? -19.655 4.315 14.449 1.00 44.69 173 MET A O 1
ATOM 1362 N N . LYS A 1 174 ? -20.054 6.504 14.036 1.00 42.56 174 LYS A N 1
ATOM 1363 C CA . LYS A 1 174 ? -21.476 6.410 13.692 1.00 42.56 174 LYS A CA 1
ATOM 1364 C C . LYS A 1 174 ? -21.643 5.295 12.659 1.00 42.56 174 LYS A C 1
ATOM 1366 O O . LYS A 1 174 ? -20.948 5.300 11.641 1.00 42.56 174 LYS A O 1
ATOM 1371 N N . THR A 1 175 ? -22.536 4.342 12.924 1.00 39.12 175 THR A N 1
ATOM 1372 C CA . THR A 1 175 ? -22.792 3.235 11.999 1.00 39.12 175 THR A CA 1
ATOM 1373 C C . THR A 1 175 ? -23.133 3.789 10.620 1.00 39.12 175 THR A C 1
ATOM 1375 O O . THR A 1 175 ? -23.954 4.698 10.518 1.00 39.12 175 THR A O 1
ATOM 1378 N N . LEU A 1 176 ? -22.504 3.237 9.578 1.00 39.44 176 LEU A N 1
ATOM 1379 C CA . LEU A 1 176 ? -22.822 3.538 8.182 1.00 39.44 176 LEU A CA 1
ATOM 1380 C C . LEU A 1 176 ? -24.274 3.148 7.901 1.00 39.44 176 LEU A C 1
ATOM 1382 O O . LEU A 1 176 ? -24.559 1.975 7.650 1.00 39.44 176 LEU A O 1
ATOM 1386 N N . GLN A 1 177 ? -25.181 4.119 7.942 1.00 39.84 177 GLN A N 1
ATOM 1387 C CA . GLN A 1 177 ? -26.576 3.888 7.600 1.00 39.84 177 GLN A CA 1
ATOM 1388 C C . GLN A 1 177 ? -26.697 3.766 6.081 1.00 39.84 177 GLN A C 1
ATOM 1390 O O . GLN A 1 177 ? -25.933 4.371 5.328 1.00 39.84 177 GLN A O 1
ATOM 1395 N N . SER A 1 178 ? -27.705 3.043 5.598 1.00 39.41 178 SER A N 1
ATOM 1396 C CA . SER A 1 178 ? -27.990 2.968 4.156 1.00 39.41 178 SER A CA 1
ATOM 1397 C C . SER A 1 178 ? -28.292 4.337 3.528 1.00 39.41 178 SER A C 1
ATOM 1399 O O . SER A 1 178 ? -28.090 4.505 2.331 1.00 39.41 178 SER A O 1
ATOM 1401 N N . ALA A 1 179 ? -28.704 5.324 4.332 1.00 41.94 179 ALA A N 1
ATOM 1402 C CA . ALA A 1 179 ? -28.872 6.719 3.921 1.00 41.94 179 ALA A CA 1
ATOM 1403 C C . ALA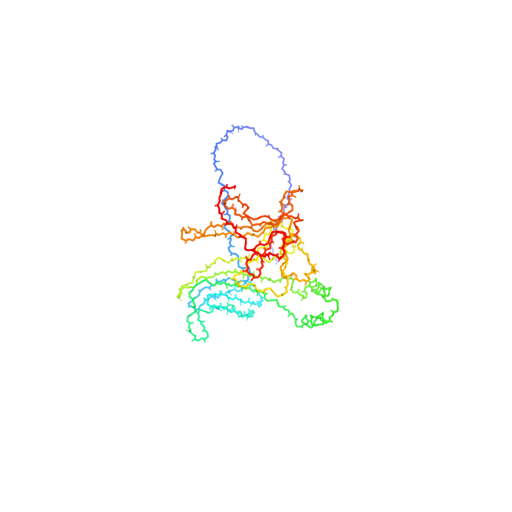 A 1 179 ? -27.563 7.538 3.895 1.00 41.94 179 ALA A C 1
ATOM 1405 O O . ALA A 1 179 ? -27.510 8.549 3.203 1.00 41.94 179 ALA A O 1
ATOM 1406 N N . ASP A 1 180 ? -26.505 7.117 4.604 1.00 45.78 180 ASP A N 1
ATOM 1407 C CA . ASP A 1 180 ? -25.190 7.781 4.541 1.00 45.78 180 ASP A CA 1
ATOM 1408 C C . ASP A 1 180 ? -24.451 7.438 3.223 1.00 45.78 180 ASP A C 1
ATOM 1410 O O . ASP A 1 180 ? -23.509 8.128 2.845 1.00 45.78 180 ASP A O 1
ATOM 1414 N N . MET A 1 181 ? -24.888 6.404 2.482 1.00 42.44 181 MET A N 1
ATOM 1415 C CA . MET A 1 181 ? -24.336 6.049 1.160 1.00 42.44 181 MET A CA 1
ATOM 1416 C C . MET A 1 181 ? -24.722 7.021 0.031 1.00 42.44 181 MET A C 1
ATOM 1418 O O . MET A 1 181 ? -24.109 6.966 -1.034 1.00 42.44 181 MET A O 1
ATOM 1422 N N . ASP A 1 182 ? -25.692 7.911 0.263 1.00 48.84 182 ASP A N 1
ATOM 1423 C CA . ASP A 1 182 ? -26.060 8.999 -0.654 1.00 48.84 182 ASP A CA 1
ATOM 1424 C C . ASP A 1 182 ? -25.371 10.343 -0.297 1.00 48.84 182 ASP A C 1
ATOM 1426 O O . ASP A 1 182 ? -25.598 11.340 -0.987 1.00 48.84 182 ASP A O 1
ATOM 1430 N N . ASP A 1 183 ? -24.525 10.413 0.748 1.00 45.84 183 ASP A N 1
ATOM 1431 C CA . ASP A 1 183 ? -23.724 11.615 1.044 1.00 45.84 183 ASP A CA 1
ATOM 1432 C C . ASP A 1 183 ? -22.420 11.620 0.216 1.00 45.84 183 ASP A C 1
ATOM 1434 O O . ASP A 1 183 ? -21.520 10.814 0.473 1.00 45.84 183 ASP A O 1
ATOM 1438 N N . PRO A 1 184 ? -22.249 12.552 -0.745 1.00 47.00 184 PRO A N 1
ATOM 1439 C CA . PRO A 1 184 ? -21.050 12.628 -1.580 1.00 47.00 184 PRO A CA 1
ATOM 1440 C C . PRO A 1 184 ? -19.780 13.081 -0.832 1.00 47.00 184 PRO A C 1
ATOM 1442 O O . PRO A 1 184 ? -18.748 13.258 -1.475 1.00 47.00 184 PRO A O 1
ATOM 1445 N N . ASN A 1 185 ? -19.840 13.298 0.488 1.00 42.75 185 ASN A N 1
ATOM 1446 C CA . ASN A 1 185 ? -18.700 13.672 1.332 1.00 42.75 185 ASN A CA 1
ATOM 1447 C C . ASN A 1 185 ? -18.290 12.575 2.336 1.00 42.75 185 ASN A C 1
ATOM 1449 O O . ASN A 1 185 ? -17.395 12.819 3.148 1.00 42.75 185 ASN A O 1
ATOM 1453 N N . PHE A 1 186 ? -18.923 11.391 2.335 1.00 45.94 186 PHE A N 1
ATOM 1454 C CA . PHE A 1 186 ? -18.556 10.326 3.277 1.00 45.94 186 PHE A CA 1
ATOM 1455 C C . PHE A 1 186 ? -17.312 9.548 2.808 1.00 45.94 186 PHE A C 1
ATOM 1457 O O . PHE A 1 186 ? -17.402 8.467 2.220 1.00 45.94 186 PHE A O 1
ATOM 1464 N N . ASP A 1 187 ? -16.128 10.079 3.117 1.00 46.50 187 ASP A N 1
ATOM 1465 C CA . ASP A 1 187 ? -14.854 9.376 2.935 1.00 46.50 187 ASP A CA 1
ATOM 1466 C C . ASP A 1 187 ? -14.774 8.152 3.868 1.00 46.50 187 ASP A C 1
ATOM 1468 O O . ASP A 1 187 ? -14.384 8.237 5.036 1.00 46.50 187 ASP A O 1
ATOM 1472 N N . LYS A 1 188 ? -15.124 6.970 3.344 1.00 52.91 188 LYS A N 1
ATOM 1473 C CA . LYS A 1 188 ? -15.011 5.688 4.058 1.00 52.91 188 LYS A CA 1
ATOM 1474 C C . LYS A 1 188 ? -13.552 5.209 4.118 1.00 52.91 188 LYS A C 1
ATOM 1476 O O . LYS A 1 188 ? -13.170 4.229 3.478 1.00 52.91 188 LYS A O 1
ATOM 1481 N N . ILE A 1 189 ? -12.736 5.905 4.904 1.00 53.16 189 ILE A N 1
ATOM 1482 C CA . ILE A 1 189 ? -11.335 5.549 5.149 1.00 53.16 189 ILE A CA 1
ATOM 1483 C C . ILE A 1 189 ? -11.273 4.265 5.989 1.00 53.16 189 ILE A C 1
ATOM 1485 O O . ILE A 1 189 ? -11.822 4.200 7.087 1.00 53.16 189 ILE A O 1
ATOM 1489 N N . ILE A 1 190 ? -10.567 3.250 5.487 1.00 68.25 190 ILE A N 1
ATOM 1490 C CA . ILE A 1 190 ? -10.219 2.033 6.232 1.00 68.25 190 ILE A CA 1
ATOM 1491 C C . ILE A 1 190 ? -8.715 2.082 6.503 1.00 68.25 190 ILE A C 1
ATOM 1493 O O . ILE A 1 190 ? -7.921 2.165 5.569 1.00 68.25 190 ILE A O 1
ATOM 1497 N N . VAL A 1 191 ? -8.324 2.047 7.778 1.00 70.12 191 VAL A N 1
ATOM 1498 C CA . VAL A 1 191 ? -6.915 2.066 8.197 1.00 70.12 191 VAL A CA 1
ATOM 1499 C C . VAL A 1 191 ? -6.541 0.707 8.771 1.00 70.12 191 VAL A C 1
ATOM 1501 O O . VAL A 1 191 ? -7.093 0.284 9.785 1.00 70.12 191 VAL A O 1
ATOM 1504 N N . HIS A 1 192 ? -5.564 0.050 8.154 1.00 79.69 192 HIS A N 1
ATOM 1505 C CA . HIS A 1 192 ? -4.910 -1.121 8.726 1.00 79.69 192 HIS A CA 1
ATOM 1506 C C . HIS A 1 192 ? -3.660 -0.665 9.484 1.00 79.69 192 HIS A C 1
ATOM 1508 O O . HIS A 1 192 ? -2.766 -0.047 8.912 1.00 79.69 192 HIS A O 1
ATOM 1514 N N . ASN A 1 193 ? -3.620 -0.930 10.789 1.00 67.94 193 ASN A N 1
ATOM 1515 C CA . ASN A 1 193 ? -2.547 -0.519 11.703 1.00 67.94 193 ASN A CA 1
ATOM 1516 C C . ASN A 1 193 ? -1.540 -1.648 12.009 1.00 67.94 193 ASN A C 1
ATOM 1518 O O . ASN A 1 193 ? -0.694 -1.488 12.887 1.00 67.94 193 ASN A O 1
ATOM 1522 N N . GLN A 1 194 ? -1.659 -2.782 11.316 1.00 86.00 194 GLN A N 1
ATOM 1523 C CA . GLN A 1 194 ? -0.860 -4.008 11.420 1.00 86.00 194 GLN A CA 1
ATOM 1524 C C . GLN A 1 194 ? -0.712 -4.625 10.016 1.00 86.00 194 GLN A C 1
ATOM 1526 O O . GLN A 1 194 ? -1.376 -4.179 9.076 1.00 86.00 194 GLN A O 1
ATOM 1531 N N . ASP A 1 195 ? 0.122 -5.658 9.879 1.00 81.62 195 ASP A N 1
ATOM 1532 C CA . ASP A 1 195 ? 0.361 -6.349 8.606 1.00 81.62 195 ASP A CA 1
ATOM 1533 C C . ASP A 1 195 ? -0.931 -6.906 7.980 1.00 81.62 195 ASP A C 1
ATOM 1535 O O . ASP A 1 195 ? -1.691 -7.648 8.608 1.00 81.62 195 ASP A O 1
ATOM 1539 N N . VAL A 1 196 ? -1.156 -6.595 6.701 1.00 86.25 196 VAL A N 1
ATOM 1540 C CA . VAL A 1 196 ? -2.299 -7.092 5.924 1.00 86.25 196 VAL A CA 1
ATOM 1541 C C . VAL A 1 196 ? -1.850 -8.256 5.045 1.00 86.25 196 VAL A C 1
ATOM 1543 O O . VAL A 1 196 ? -1.038 -8.086 4.140 1.00 86.25 196 VAL A O 1
ATOM 1546 N N . THR A 1 197 ? -2.402 -9.448 5.284 1.00 89.25 197 THR A N 1
ATOM 1547 C CA . THR A 1 197 ? -2.188 -10.627 4.428 1.00 89.25 197 THR A CA 1
ATOM 1548 C C . THR A 1 197 ? -3.465 -10.962 3.666 1.00 89.25 197 THR A C 1
ATOM 1550 O O . THR A 1 197 ? -4.438 -11.432 4.255 1.00 89.25 197 THR A O 1
ATOM 1553 N N . ILE A 1 198 ? -3.451 -10.771 2.346 1.00 89.62 198 ILE A N 1
ATOM 1554 C CA . ILE A 1 198 ? -4.553 -11.148 1.452 1.00 89.62 198 ILE A CA 1
ATOM 1555 C C . ILE A 1 198 ? -4.255 -12.528 0.859 1.00 89.62 198 ILE A C 1
ATOM 1557 O O . ILE A 1 198 ? -3.218 -12.742 0.233 1.00 89.62 198 ILE A O 1
ATOM 1561 N N . GLN A 1 199 ? -5.167 -13.482 1.060 1.00 90.56 199 GLN A N 1
ATOM 1562 C CA . GLN A 1 199 ? -5.073 -14.824 0.482 1.00 90.56 199 GLN A CA 1
ATOM 1563 C C . GLN A 1 199 ? -5.938 -14.907 -0.779 1.00 90.56 199 GLN A C 1
ATOM 1565 O O . GLN A 1 199 ? -7.163 -14.876 -0.695 1.00 90.56 199 GLN A O 1
ATOM 1570 N N . GLY A 1 200 ? -5.298 -15.024 -1.944 1.00 92.44 200 GLY A N 1
ATOM 1571 C CA . GLY A 1 200 ? -5.965 -15.015 -3.247 1.00 92.44 200 GLY A CA 1
ATOM 1572 C C . GLY A 1 200 ? -5.518 -13.818 -4.078 1.00 92.44 200 GLY A C 1
ATOM 1573 O O . GLY A 1 200 ? -4.332 -13.707 -4.383 1.00 92.44 200 GLY A O 1
ATOM 1574 N N . SER A 1 201 ? -6.466 -12.947 -4.429 1.00 94.31 201 SER A N 1
ATOM 1575 C CA . SER A 1 201 ? -6.242 -11.804 -5.315 1.00 94.31 201 SER A CA 1
ATOM 1576 C C . SER A 1 201 ? -6.892 -10.527 -4.788 1.00 94.31 201 SER A C 1
ATOM 1578 O O . SER A 1 201 ? -8.003 -10.567 -4.259 1.00 94.31 201 SER A O 1
ATOM 1580 N N . GLU A 1 202 ? -6.227 -9.393 -4.991 1.00 94.00 202 GLU A N 1
ATOM 1581 C CA . GLU A 1 202 ? -6.716 -8.051 -4.661 1.00 94.00 202 GLU A CA 1
ATOM 1582 C C . GLU A 1 202 ? -7.020 -7.233 -5.928 1.00 94.00 202 GLU A C 1
ATOM 1584 O O . GLU A 1 202 ? -6.325 -7.356 -6.942 1.00 94.00 202 GLU A O 1
ATOM 1589 N N . CYS A 1 203 ? -8.037 -6.367 -5.865 1.00 94.69 203 CYS A N 1
ATOM 1590 C CA . CYS A 1 203 ? -8.296 -5.335 -6.869 1.00 94.69 203 CYS A CA 1
ATOM 1591 C C . CYS A 1 203 ? -8.306 -3.950 -6.214 1.00 94.69 203 CYS A C 1
ATOM 1593 O O . CYS A 1 203 ? -9.078 -3.738 -5.280 1.00 94.69 203 CYS A O 1
ATOM 1595 N N . ILE A 1 204 ? -7.507 -3.009 -6.726 1.00 93.06 204 ILE A N 1
ATOM 1596 C CA . ILE A 1 204 ? -7.477 -1.614 -6.256 1.00 93.06 204 ILE A CA 1
ATOM 1597 C C . ILE A 1 204 ? -7.735 -0.652 -7.427 1.00 93.06 204 ILE A C 1
ATOM 1599 O O . ILE A 1 204 ? -7.114 -0.768 -8.487 1.00 93.06 204 ILE A O 1
ATOM 1603 N N . GLY A 1 205 ? -8.629 0.318 -7.220 1.00 86.06 205 GLY A N 1
ATOM 1604 C CA . GLY A 1 205 ? -8.985 1.359 -8.190 1.00 86.06 205 GLY A CA 1
ATOM 1605 C C . GLY A 1 205 ? -10.488 1.433 -8.477 1.00 86.06 205 GLY A C 1
ATOM 1606 O O . GLY A 1 205 ? -11.231 0.492 -8.196 1.00 86.06 205 GLY A O 1
ATOM 1607 N N . PHE A 1 206 ? -10.942 2.562 -9.021 1.00 81.44 206 PHE A N 1
ATOM 1608 C CA . PHE A 1 206 ? -12.355 2.846 -9.289 1.00 81.44 206 PHE A CA 1
ATOM 1609 C C . PHE A 1 206 ? -12.993 1.868 -10.289 1.00 81.44 206 PHE A C 1
ATOM 1611 O O . PHE A 1 206 ? -14.172 1.544 -10.171 1.00 81.44 206 PHE A O 1
ATOM 1618 N N . ASP A 1 207 ? -12.212 1.338 -11.237 1.00 84.50 207 ASP A N 1
ATOM 1619 C CA . ASP A 1 207 ? -12.701 0.416 -12.268 1.00 84.50 207 ASP A CA 1
ATOM 1620 C C . ASP A 1 207 ? -12.760 -1.062 -11.786 1.00 84.50 207 ASP A C 1
ATOM 1622 O O . ASP A 1 207 ? -12.974 -1.982 -12.584 1.00 84.50 207 ASP A O 1
ATOM 1626 N N . CYS A 1 208 ? -12.559 -1.336 -10.488 1.00 88.75 208 CYS A N 1
ATOM 1627 C CA . CYS A 1 208 ? -12.718 -2.664 -9.876 1.00 88.75 208 CYS A CA 1
ATOM 1628 C C . CYS A 1 208 ? -14.187 -3.099 -9.745 1.00 88.75 208 CYS A C 1
ATOM 1630 O O . CYS A 1 208 ? -15.085 -2.298 -9.502 1.00 88.75 208 CYS A O 1
ATOM 1632 N N . THR A 1 209 ? -14.445 -4.399 -9.914 1.00 86.69 209 THR A N 1
ATOM 1633 C CA . THR A 1 209 ? -15.803 -4.942 -10.083 1.00 86.69 209 THR A CA 1
ATOM 1634 C C . THR A 1 209 ? -16.047 -6.207 -9.263 1.00 86.69 209 THR A C 1
ATOM 1636 O O . THR A 1 209 ? -15.233 -7.129 -9.246 1.00 86.69 209 THR A O 1
ATOM 1639 N N . SER A 1 210 ? -17.205 -6.275 -8.596 1.00 83.56 210 SER A N 1
ATOM 1640 C CA . SER A 1 210 ? -17.594 -7.442 -7.794 1.00 83.56 210 SER A CA 1
ATOM 1641 C C . SER A 1 210 ? -17.710 -8.704 -8.655 1.00 83.56 210 SER A C 1
ATOM 1643 O O . SER A 1 210 ? -18.344 -8.688 -9.710 1.00 83.56 210 SER A O 1
ATOM 1645 N N . GLY A 1 211 ? -17.104 -9.802 -8.196 1.00 81.50 211 GLY A N 1
ATOM 1646 C CA . GLY A 1 211 ? -17.130 -11.096 -8.883 1.00 81.50 211 GLY A CA 1
ATOM 1647 C C . GLY A 1 211 ? -16.230 -11.207 -10.120 1.00 81.50 211 GLY A C 1
ATOM 1648 O O . GLY A 1 211 ? -16.418 -12.135 -10.907 1.00 81.50 211 GLY A O 1
ATOM 1649 N N . GLU A 1 212 ? -15.271 -10.296 -10.328 1.00 88.69 212 GLU A N 1
ATOM 1650 C CA . GLU A 1 212 ? -14.361 -10.401 -11.473 1.00 88.69 212 GLU A CA 1
ATOM 1651 C C . GLU A 1 212 ? -13.390 -11.591 -11.380 1.00 88.69 212 GLU A C 1
ATOM 1653 O O . GLU A 1 212 ? -12.963 -12.007 -10.305 1.00 88.69 212 GLU A O 1
ATOM 1658 N N . ASN A 1 213 ? -13.031 -12.156 -12.537 1.00 92.12 213 ASN A N 1
ATOM 1659 C CA . ASN A 1 213 ? -12.079 -13.261 -12.608 1.00 92.12 213 ASN A CA 1
ATOM 1660 C C . ASN A 1 213 ? -10.640 -12.726 -12.629 1.00 92.12 213 ASN A C 1
ATOM 1662 O O . ASN A 1 213 ? -10.237 -12.029 -13.567 1.00 92.12 213 ASN A O 1
ATOM 1666 N N . PHE A 1 214 ? -9.861 -13.078 -11.610 1.00 94.12 214 PHE A N 1
ATOM 1667 C CA . PHE A 1 214 ? -8.465 -12.666 -11.461 1.00 94.12 214 PHE A CA 1
ATOM 1668 C C . PHE A 1 214 ? -7.477 -13.505 -12.284 1.00 94.12 214 PHE A C 1
ATOM 1670 O O . PHE A 1 214 ? -6.409 -13.014 -12.641 1.00 94.12 214 PHE A O 1
ATOM 1677 N N . GLY A 1 215 ? -7.827 -14.741 -12.659 1.00 93.69 215 GLY A N 1
ATOM 1678 C CA . GLY A 1 215 ? -6.937 -15.630 -13.411 1.00 93.69 215 GLY A CA 1
ATOM 1679 C C . GLY A 1 215 ? -5.670 -15.984 -12.626 1.00 93.69 215 GLY A C 1
ATOM 1680 O O . GLY A 1 215 ? -5.710 -16.861 -11.768 1.00 93.69 215 GLY A O 1
ATOM 1681 N N . PHE A 1 216 ? -4.561 -15.308 -12.937 1.00 94.56 216 PHE A N 1
ATOM 1682 C CA . PHE A 1 216 ? -3.274 -15.435 -12.237 1.00 94.56 216 PHE A CA 1
ATOM 1683 C C . PHE A 1 216 ? -2.809 -14.121 -11.577 1.00 94.56 216 PHE A C 1
ATOM 1685 O O . PHE A 1 216 ? -1.703 -14.068 -11.044 1.00 94.56 216 PHE A O 1
ATOM 1692 N N . ASP A 1 217 ? -3.631 -13.067 -11.594 1.00 95.62 217 ASP A N 1
ATOM 1693 C CA . ASP A 1 217 ? -3.282 -11.770 -11.011 1.00 95.62 217 ASP A CA 1
ATOM 1694 C C . ASP A 1 217 ? -3.438 -11.817 -9.481 1.00 95.62 217 ASP A C 1
ATOM 1696 O O . ASP A 1 217 ? -4.557 -11.880 -8.970 1.00 95.62 217 ASP A O 1
ATOM 1700 N N . THR A 1 218 ? -2.337 -11.758 -8.727 1.00 95.50 218 THR A N 1
ATOM 1701 C CA . THR A 1 218 ? -2.378 -11.612 -7.254 1.00 95.50 218 THR A CA 1
ATOM 1702 C C . THR A 1 218 ? -2.800 -10.200 -6.835 1.00 95.50 218 THR A C 1
ATOM 1704 O O . THR A 1 218 ? -3.519 -10.027 -5.858 1.00 95.50 218 THR A O 1
ATOM 1707 N N . LEU A 1 219 ? -2.381 -9.184 -7.592 1.00 95.69 219 LEU A N 1
ATOM 1708 C CA . LEU A 1 219 ? -2.778 -7.790 -7.411 1.00 95.69 219 LEU A CA 1
ATOM 1709 C C . LEU A 1 219 ? -3.131 -7.209 -8.778 1.00 95.69 219 LEU A C 1
ATOM 1711 O O . LEU A 1 219 ? -2.298 -7.201 -9.686 1.00 95.69 219 LEU A O 1
ATOM 1715 N N . ARG A 1 220 ? -4.357 -6.707 -8.916 1.00 95.38 220 ARG A N 1
ATOM 1716 C CA . ARG A 1 220 ? -4.850 -6.040 -10.120 1.00 95.38 220 ARG A CA 1
ATOM 1717 C C . ARG A 1 220 ? -5.163 -4.581 -9.804 1.00 95.38 220 ARG A C 1
ATOM 1719 O O . ARG A 1 220 ? -5.899 -4.282 -8.870 1.00 95.38 220 ARG A O 1
ATOM 1726 N N . LEU A 1 221 ? -4.622 -3.668 -10.603 1.00 96.06 221 LEU A N 1
ATOM 1727 C CA . LEU A 1 221 ? -4.831 -2.230 -10.440 1.00 96.06 221 LEU A CA 1
ATOM 1728 C C . LEU A 1 221 ? -5.631 -1.704 -11.636 1.00 96.06 221 LEU A C 1
ATOM 1730 O O . LEU A 1 221 ? -5.206 -1.891 -12.778 1.00 96.06 221 LEU A O 1
ATOM 1734 N N . LYS A 1 222 ? -6.799 -1.097 -11.394 1.00 92.69 222 LYS A N 1
ATOM 1735 C CA . LYS A 1 222 ? -7.761 -0.720 -12.448 1.00 92.69 222 LYS A CA 1
ATOM 1736 C C . LYS A 1 222 ? -8.166 0.744 -12.305 1.00 92.69 222 LYS A C 1
ATOM 1738 O O . LYS A 1 222 ? -9.049 1.088 -11.524 1.00 92.69 222 LYS A O 1
ATOM 1743 N N . GLU A 1 223 ? -7.476 1.587 -13.061 1.00 89.06 223 GLU A N 1
ATOM 1744 C CA . GLU A 1 223 ? -7.682 3.032 -13.105 1.00 89.06 223 GLU A CA 1
ATOM 1745 C C . GLU A 1 223 ? -7.358 3.582 -14.490 1.00 89.06 223 GLU A C 1
ATOM 1747 O O . GLU A 1 223 ? -6.397 3.149 -15.134 1.00 89.06 223 GLU A O 1
ATOM 1752 N N . ASN A 1 224 ? -8.072 4.632 -14.891 1.00 83.69 224 ASN A N 1
ATOM 1753 C CA . ASN A 1 224 ? -7.759 5.386 -16.108 1.00 83.69 224 ASN A CA 1
ATOM 1754 C C . ASN A 1 224 ? -6.459 6.204 -15.960 1.00 83.69 224 ASN A C 1
ATOM 1756 O O . ASN A 1 224 ? -5.773 6.463 -16.944 1.00 83.69 224 ASN A O 1
ATOM 1760 N N . ASN A 1 225 ? -6.098 6.582 -14.727 1.00 85.81 225 ASN A N 1
ATOM 1761 C CA . ASN A 1 225 ? -4.935 7.417 -14.402 1.00 85.81 225 ASN A CA 1
ATOM 1762 C C . ASN A 1 225 ? -3.945 6.697 -13.465 1.00 85.81 225 ASN A C 1
ATOM 1764 O O . ASN A 1 225 ? -3.389 7.312 -12.557 1.00 85.81 225 ASN A O 1
ATOM 1768 N N . LEU A 1 226 ? -3.745 5.387 -13.640 1.00 92.19 226 LEU A N 1
ATOM 1769 C CA . LEU A 1 226 ? -3.045 4.535 -12.672 1.00 92.19 226 LEU A CA 1
ATOM 1770 C C . LEU A 1 226 ? -1.615 5.010 -12.337 1.00 92.19 226 LEU A C 1
ATOM 1772 O O . LEU A 1 226 ? -0.740 5.044 -13.209 1.00 92.19 226 LEU A O 1
ATOM 1776 N N . ARG A 1 227 ? -1.361 5.303 -11.055 1.00 94.50 227 ARG A N 1
ATOM 1777 C CA . ARG A 1 227 ? -0.039 5.612 -10.482 1.00 94.50 227 ARG A CA 1
ATOM 1778 C C . ARG A 1 227 ? 0.195 4.796 -9.211 1.00 94.50 227 ARG A C 1
ATOM 1780 O O . ARG A 1 227 ? -0.695 4.716 -8.372 1.00 94.50 227 ARG A O 1
ATOM 1787 N N . ILE A 1 228 ? 1.408 4.277 -9.031 1.00 96.88 228 ILE A N 1
ATOM 1788 C CA . ILE A 1 228 ? 1.908 3.805 -7.730 1.00 96.88 228 ILE A CA 1
ATOM 1789 C C . ILE A 1 228 ? 2.966 4.811 -7.291 1.00 96.88 228 ILE A C 1
ATOM 1791 O O . ILE A 1 228 ? 3.946 5.010 -8.007 1.00 96.88 228 ILE A O 1
ATOM 1795 N N . ARG A 1 229 ? 2.766 5.478 -6.153 1.00 96.25 229 ARG A N 1
ATOM 1796 C CA . ARG A 1 229 ? 3.659 6.533 -5.660 1.00 96.25 229 ARG A CA 1
ATOM 1797 C C . ARG A 1 229 ? 4.369 6.094 -4.386 1.00 96.25 229 ARG A C 1
ATOM 1799 O O . ARG A 1 229 ? 3.723 5.709 -3.419 1.00 96.25 229 ARG A O 1
ATOM 1806 N N . PHE A 1 230 ? 5.686 6.238 -4.386 1.00 96.50 230 PHE A N 1
ATOM 1807 C CA . PHE A 1 230 ? 6.542 6.138 -3.214 1.00 96.50 230 PHE A CA 1
ATOM 1808 C C . PHE A 1 230 ? 6.873 7.567 -2.785 1.00 96.50 230 PHE A C 1
ATOM 1810 O O . PHE A 1 230 ? 7.586 8.268 -3.502 1.00 96.50 230 PHE A O 1
ATOM 1817 N N . SER A 1 231 ? 6.297 8.009 -1.666 1.00 93.44 231 SER A N 1
ATOM 1818 C CA . SER A 1 231 ? 6.554 9.338 -1.108 1.00 93.44 231 SER A CA 1
ATOM 1819 C C . SER A 1 231 ? 7.377 9.204 0.166 1.00 93.44 231 SER A C 1
ATOM 1821 O O . SER A 1 231 ? 6.975 8.475 1.075 1.00 93.44 231 SER A O 1
ATOM 1823 N N . ASP A 1 232 ? 8.543 9.843 0.210 1.00 90.06 232 ASP A N 1
ATOM 1824 C CA . ASP A 1 232 ? 9.479 9.722 1.326 1.00 90.06 232 ASP A CA 1
ATOM 1825 C C . ASP A 1 232 ? 9.263 10.863 2.328 1.00 90.06 232 ASP A C 1
ATOM 1827 O O . ASP A 1 232 ? 9.531 12.034 2.060 1.00 90.06 232 ASP A O 1
ATOM 1831 N N . THR A 1 233 ? 8.778 10.520 3.522 1.00 84.00 233 THR A N 1
ATOM 1832 C CA . THR A 1 233 ? 8.458 11.496 4.573 1.00 84.00 233 THR A CA 1
ATOM 1833 C C . THR A 1 233 ? 9.666 11.893 5.437 1.00 84.00 233 THR A C 1
ATOM 1835 O O . THR A 1 233 ? 9.490 12.512 6.491 1.00 84.00 233 THR A O 1
ATOM 1838 N N . SER A 1 234 ? 10.892 11.525 5.052 1.00 83.88 234 SER A N 1
ATOM 1839 C CA . SER A 1 234 ? 12.106 11.803 5.826 1.00 83.88 234 SER A CA 1
ATOM 1840 C C . SER A 1 234 ? 12.434 13.297 5.847 1.00 83.88 234 SER A C 1
ATOM 1842 O O . SER A 1 234 ? 12.813 13.903 4.850 1.00 83.88 234 SER A O 1
ATOM 1844 N N . ASN A 1 235 ? 12.353 13.903 7.032 1.00 75.62 235 ASN A N 1
ATOM 1845 C CA . ASN A 1 235 ? 12.617 15.332 7.253 1.00 75.62 235 ASN A CA 1
ATOM 1846 C C . ASN A 1 235 ? 14.043 15.636 7.763 1.00 75.62 235 ASN A C 1
ATOM 1848 O O . ASN A 1 235 ? 14.361 16.780 8.093 1.00 75.62 235 ASN A O 1
ATOM 1852 N N . SER A 1 236 ? 14.907 14.618 7.826 1.00 76.50 236 SER A N 1
ATOM 1853 C CA . SER A 1 236 ? 16.297 14.715 8.280 1.00 76.50 236 SER A CA 1
ATOM 1854 C C . SER A 1 236 ? 17.254 14.558 7.098 1.00 76.50 236 SER A C 1
ATOM 1856 O O . SER A 1 236 ? 17.193 13.565 6.376 1.00 76.50 236 SER A O 1
ATOM 1858 N N . GLY A 1 237 ? 18.215 15.478 6.958 1.00 74.25 237 GLY A N 1
ATOM 1859 C CA . GLY A 1 237 ? 19.255 15.429 5.918 1.00 74.25 237 GLY A CA 1
ATOM 1860 C C . GLY A 1 237 ? 20.282 14.293 6.062 1.00 74.25 237 GLY A C 1
ATOM 1861 O O . GLY A 1 237 ? 21.323 14.335 5.413 1.00 74.25 237 GLY A O 1
ATOM 1862 N N . SER A 1 238 ? 20.037 13.313 6.938 1.00 84.50 238 SER A N 1
ATOM 1863 C CA . SER A 1 238 ? 20.809 12.066 7.048 1.00 84.50 238 SER A CA 1
ATOM 1864 C C . SER A 1 238 ? 20.168 10.882 6.310 1.00 84.50 238 SER A C 1
ATOM 1866 O O . SER A 1 238 ? 20.782 9.820 6.247 1.00 84.50 238 SER A O 1
ATOM 1868 N N . PHE A 1 239 ? 18.969 11.055 5.745 1.00 88.00 239 PHE A N 1
ATOM 1869 C CA . PHE A 1 239 ? 18.281 10.052 4.930 1.00 88.00 239 PHE A CA 1
ATOM 1870 C C . PHE A 1 239 ? 18.111 10.542 3.481 1.00 88.00 239 PHE A C 1
ATOM 1872 O O . PHE A 1 239 ? 18.144 11.753 3.241 1.00 88.00 239 PHE A O 1
ATOM 1879 N N . PRO A 1 240 ? 17.934 9.635 2.502 1.00 87.56 240 PRO A N 1
ATOM 1880 C CA . PRO A 1 240 ? 17.348 9.985 1.210 1.00 87.56 240 PRO A CA 1
ATOM 1881 C C . PRO A 1 240 ? 15.951 10.598 1.393 1.00 87.56 240 PRO A C 1
ATOM 1883 O O . PRO A 1 240 ? 15.263 10.289 2.357 1.00 87.56 240 PRO A O 1
ATOM 1886 N N . THR A 1 241 ? 15.548 11.471 0.468 1.00 89.06 241 THR A N 1
ATOM 1887 C CA . THR A 1 241 ? 14.263 12.198 0.507 1.00 89.06 241 THR A CA 1
ATOM 1888 C C . THR A 1 241 ? 13.723 12.370 -0.925 1.00 89.06 241 THR A C 1
ATOM 1890 O O . THR A 1 241 ? 13.569 13.495 -1.406 1.00 89.06 241 THR A O 1
ATOM 1893 N N . ARG A 1 242 ? 13.636 11.275 -1.694 1.00 91.88 242 ARG A N 1
ATOM 1894 C CA . ARG A 1 242 ? 13.309 11.321 -3.132 1.00 91.88 242 ARG A CA 1
ATOM 1895 C C . ARG A 1 242 ? 12.016 10.583 -3.428 1.00 91.88 242 ARG A C 1
ATOM 1897 O O . ARG A 1 242 ? 11.987 9.359 -3.335 1.00 91.88 242 ARG A O 1
ATOM 1904 N N . ASP A 1 243 ? 11.005 11.329 -3.853 1.00 95.81 243 ASP A N 1
ATOM 1905 C CA . ASP A 1 243 ? 9.727 10.786 -4.295 1.00 95.81 243 ASP A CA 1
ATOM 1906 C C . ASP A 1 243 ? 9.848 10.143 -5.684 1.00 95.81 243 ASP A C 1
ATOM 1908 O O . ASP A 1 243 ? 10.339 10.742 -6.649 1.00 95.81 243 ASP A O 1
ATOM 1912 N N . TRP A 1 244 ? 9.332 8.921 -5.797 1.00 98.00 244 TRP A N 1
ATOM 1913 C CA . TRP A 1 244 ? 9.337 8.120 -7.020 1.00 98.00 244 TRP A CA 1
ATOM 1914 C C . TRP A 1 244 ? 7.930 7.650 -7.375 1.00 98.00 244 TRP A C 1
ATOM 1916 O O . TRP A 1 244 ? 7.071 7.465 -6.512 1.00 98.00 244 TRP A O 1
ATOM 1926 N N . GLN A 1 245 ? 7.681 7.414 -8.659 1.00 98.25 245 GLN A N 1
ATOM 1927 C CA . GLN A 1 245 ? 6.376 6.960 -9.130 1.00 98.25 245 GLN A CA 1
ATOM 1928 C C . GLN A 1 245 ? 6.509 5.934 -10.256 1.00 98.25 245 GLN A C 1
ATOM 1930 O O . GLN A 1 245 ? 7.264 6.142 -11.203 1.00 98.25 245 GLN A O 1
ATOM 1935 N N . LEU A 1 246 ? 5.734 4.850 -10.175 1.00 98.31 246 LEU A N 1
ATOM 1936 C CA . LEU A 1 246 ? 5.431 3.997 -11.322 1.00 98.31 246 LEU A CA 1
ATOM 1937 C C . LEU A 1 246 ? 4.168 4.525 -11.998 1.00 98.31 246 LEU A C 1
ATOM 1939 O O . LEU A 1 246 ? 3.137 4.735 -11.352 1.00 98.31 246 LEU A O 1
ATOM 1943 N N . THR A 1 247 ? 4.251 4.720 -13.305 1.00 97.44 247 THR A N 1
ATOM 1944 C CA . THR A 1 247 ? 3.203 5.334 -14.118 1.00 97.44 247 THR A CA 1
ATOM 1945 C C . THR A 1 247 ? 2.779 4.380 -15.225 1.00 97.44 247 THR A C 1
ATOM 1947 O O . THR A 1 247 ? 3.624 3.929 -15.998 1.00 97.44 247 THR A O 1
ATOM 1950 N N . ALA A 1 248 ? 1.473 4.137 -15.359 1.00 96.50 248 ALA A N 1
ATOM 1951 C CA . ALA A 1 248 ? 0.886 3.509 -16.539 1.00 96.50 248 ALA A CA 1
ATOM 1952 C C . ALA A 1 248 ? 0.001 4.521 -17.289 1.00 96.50 248 ALA A C 1
ATOM 1954 O O . ALA A 1 248 ? -0.962 5.042 -16.729 1.00 96.50 248 ALA A O 1
ATOM 1955 N N . ASN A 1 249 ? 0.339 4.767 -18.557 1.00 95.44 249 ASN A N 1
ATOM 1956 C CA . ASN A 1 249 ? -0.292 5.695 -19.503 1.00 95.44 249 ASN A CA 1
ATOM 1957 C C . ASN A 1 249 ? -0.311 7.183 -19.093 1.00 95.44 249 ASN A C 1
ATOM 1959 O O . ASN A 1 249 ? -0.237 7.552 -17.921 1.00 95.44 249 ASN A O 1
ATOM 1963 N N . ASP A 1 250 ? -0.412 8.053 -20.094 1.00 93.12 250 ASP A N 1
ATOM 1964 C CA . ASP A 1 250 ? -0.712 9.483 -19.957 1.00 93.12 250 ASP A CA 1
ATOM 1965 C C . ASP A 1 250 ? -2.105 9.704 -19.328 1.00 93.12 250 ASP A C 1
ATOM 1967 O O . ASP A 1 250 ? -2.995 8.873 -19.492 1.00 93.12 250 ASP A O 1
ATOM 1971 N N . THR A 1 251 ? -2.306 10.820 -18.620 1.00 90.44 251 THR A N 1
ATOM 1972 C CA . THR A 1 251 ? -3.632 11.223 -18.102 1.00 90.44 251 THR A CA 1
ATOM 1973 C C . THR A 1 251 ? -4.448 12.022 -19.127 1.00 90.44 251 THR A C 1
ATOM 1975 O O . THR A 1 251 ? -5.640 12.273 -18.946 1.00 90.44 251 THR A O 1
ATOM 1978 N N . THR A 1 252 ? -3.808 12.464 -20.211 1.00 89.50 252 THR A N 1
ATOM 1979 C CA . THR A 1 252 ? -4.426 13.242 -21.285 1.00 89.50 252 THR A CA 1
ATOM 1980 C C . THR A 1 252 ? -5.297 12.341 -22.159 1.00 89.50 252 THR A C 1
ATOM 1982 O O . THR A 1 252 ? -4.855 11.287 -22.612 1.00 89.50 252 THR A O 1
ATOM 1985 N N . ASN A 1 253 ? -6.524 12.766 -22.474 1.00 84.38 253 ASN A N 1
ATOM 1986 C CA . ASN A 1 253 ? -7.370 12.046 -23.429 1.00 84.38 253 ASN A CA 1
ATOM 1987 C C . ASN A 1 253 ? -6.714 12.037 -24.826 1.00 84.38 253 ASN A C 1
ATOM 1989 O O . ASN A 1 253 ? -6.467 13.098 -25.401 1.00 84.38 253 ASN A O 1
ATOM 1993 N N . GLY A 1 254 ? -6.420 10.846 -25.356 1.00 87.06 254 GLY A N 1
ATOM 1994 C CA . GLY A 1 254 ? -5.618 10.670 -26.573 1.00 87.06 254 GLY A CA 1
ATOM 1995 C C . GLY A 1 254 ? -4.105 10.865 -26.377 1.00 87.06 254 GLY A C 1
ATOM 1996 O O . GLY A 1 254 ? -3.385 11.007 -27.364 1.00 87.06 254 GLY A O 1
ATOM 1997 N N . GLY A 1 255 ? -3.632 10.897 -25.127 1.00 91.00 255 GLY A N 1
ATOM 1998 C CA . GLY A 1 255 ? -2.219 10.960 -24.759 1.00 91.00 255 GLY A CA 1
ATOM 1999 C C . GLY A 1 255 ? -1.458 9.651 -24.999 1.00 91.00 255 GLY A C 1
ATOM 2000 O O . GLY A 1 255 ? -1.977 8.683 -25.558 1.00 91.00 255 GLY A O 1
ATOM 2001 N N . ALA A 1 256 ? -0.189 9.620 -24.594 1.00 93.75 256 ALA A N 1
ATOM 2002 C CA . ALA A 1 256 ? 0.700 8.503 -24.902 1.00 93.75 256 ALA A CA 1
ATOM 2003 C C . ALA A 1 256 ? 0.429 7.242 -24.052 1.00 93.75 256 ALA A C 1
ATOM 2005 O O . ALA A 1 256 ? 0.359 7.292 -22.824 1.00 93.75 256 ALA A O 1
ATOM 2006 N N . SER A 1 257 ? 0.384 6.072 -24.695 1.00 95.88 257 SER A N 1
ATOM 2007 C CA . SER A 1 257 ? 0.385 4.778 -23.999 1.00 95.88 257 SER A CA 1
ATOM 2008 C C . SER A 1 257 ? 1.818 4.338 -23.682 1.00 95.88 257 SER A C 1
ATOM 2010 O O . SER A 1 257 ? 2.629 4.144 -24.592 1.00 95.88 257 SER A O 1
ATOM 2012 N N . TYR A 1 258 ? 2.150 4.195 -22.399 1.00 96.81 258 TYR A N 1
ATOM 2013 C CA . TYR A 1 258 ? 3.497 3.845 -21.930 1.00 96.81 258 TYR A CA 1
ATOM 2014 C C . TYR A 1 258 ? 3.493 3.309 -20.492 1.00 96.81 258 TYR A C 1
ATOM 2016 O O . TYR A 1 258 ? 2.525 3.484 -19.756 1.00 96.81 258 TYR A O 1
ATOM 2024 N N . PHE A 1 259 ? 4.615 2.728 -20.072 1.00 97.56 259 PHE A N 1
ATOM 2025 C CA . PHE A 1 259 ? 4.964 2.503 -18.667 1.00 97.56 259 PHE A CA 1
ATOM 2026 C C . PHE A 1 259 ? 6.226 3.308 -18.319 1.00 97.56 259 PHE A C 1
ATOM 2028 O O . PHE A 1 259 ? 7.140 3.373 -19.142 1.00 97.56 259 PHE A O 1
ATOM 2035 N N . SER A 1 260 ? 6.300 3.950 -17.149 1.00 98.25 260 SER A N 1
ATOM 2036 C CA . SER A 1 260 ? 7.505 4.684 -16.725 1.00 98.25 260 SER A CA 1
ATOM 2037 C C . SER A 1 260 ? 7.807 4.629 -15.232 1.00 98.25 260 SER A C 1
ATOM 2039 O O . SER A 1 260 ? 6.923 4.396 -14.410 1.00 98.25 260 SER A O 1
ATOM 2041 N N . ILE A 1 261 ? 9.080 4.886 -14.915 1.00 98.31 261 ILE A N 1
ATOM 2042 C CA . ILE A 1 261 ? 9.580 5.225 -13.581 1.00 98.31 261 ILE A CA 1
ATOM 2043 C C . ILE A 1 261 ? 9.918 6.718 -13.607 1.00 98.31 261 ILE A C 1
ATOM 2045 O O . ILE A 1 261 ? 10.765 7.140 -14.399 1.00 98.31 261 ILE A O 1
ATOM 2049 N N . ASP A 1 262 ? 9.258 7.505 -12.761 1.00 98.19 262 ASP A N 1
ATOM 2050 C CA . ASP A 1 262 ? 9.369 8.964 -12.718 1.00 98.19 262 ASP A CA 1
ATOM 2051 C C . ASP A 1 262 ? 9.978 9.442 -11.381 1.00 98.19 262 ASP A C 1
ATOM 2053 O O . ASP A 1 262 ? 9.501 9.065 -10.310 1.00 98.19 262 ASP A O 1
ATOM 2057 N N . ASP A 1 263 ? 11.016 10.283 -11.461 1.00 97.69 263 ASP A N 1
ATOM 2058 C CA . ASP A 1 263 ? 11.585 11.094 -10.370 1.00 97.69 263 ASP A CA 1
ATOM 2059 C C . ASP A 1 263 ? 10.685 12.322 -10.204 1.00 97.69 263 ASP A C 1
ATOM 2061 O O . ASP A 1 263 ? 10.699 13.243 -11.031 1.00 97.69 263 ASP A O 1
ATOM 2065 N N . VAL A 1 264 ? 9.849 12.292 -9.166 1.00 97.31 264 VAL A N 1
ATOM 2066 C CA . VAL A 1 264 ? 8.799 13.288 -8.927 1.00 97.31 264 VAL A CA 1
ATOM 2067 C C . VAL A 1 264 ? 9.421 14.646 -8.615 1.00 97.31 264 VAL A C 1
ATOM 2069 O O . VAL A 1 264 ? 9.053 15.649 -9.225 1.00 97.31 264 VAL A O 1
ATOM 2072 N N . ASP A 1 265 ? 10.385 14.669 -7.695 1.00 94.19 265 ASP A N 1
ATOM 2073 C CA . ASP A 1 265 ? 11.020 15.892 -7.195 1.00 94.19 265 ASP A CA 1
ATOM 2074 C C . ASP A 1 265 ? 11.939 16.549 -8.228 1.00 94.19 265 ASP A C 1
ATOM 2076 O O . ASP A 1 265 ? 12.125 17.766 -8.236 1.00 94.19 265 ASP A O 1
ATOM 2080 N N . GLY A 1 266 ? 12.584 15.745 -9.076 1.00 95.00 266 GLY A N 1
ATOM 2081 C CA . GLY A 1 266 ? 13.393 16.225 -10.193 1.00 95.00 266 GLY A CA 1
ATOM 2082 C C . GLY A 1 266 ? 12.580 16.565 -11.441 1.00 95.00 266 GLY A C 1
ATOM 2083 O O . GLY A 1 266 ? 13.130 17.192 -12.349 1.00 95.00 266 GLY A O 1
ATOM 2084 N N . GLY A 1 267 ? 11.302 16.168 -11.502 1.00 95.56 267 GLY A N 1
ATOM 2085 C CA . GLY A 1 267 ? 10.425 16.357 -12.659 1.00 95.56 267 GLY A CA 1
ATOM 2086 C C . GLY A 1 267 ? 10.892 15.586 -13.899 1.00 95.56 267 GLY A C 1
ATOM 2087 O O . GLY A 1 267 ? 10.850 16.120 -15.008 1.00 95.56 267 GLY A O 1
ATOM 2088 N N . ARG A 1 268 ? 11.412 14.365 -13.719 1.00 97.06 268 ARG A N 1
ATOM 2089 C CA . ARG A 1 268 ? 12.124 13.596 -14.756 1.00 97.06 268 ARG A CA 1
ATOM 2090 C C . ARG A 1 268 ? 11.557 12.196 -14.918 1.00 97.06 268 ARG A C 1
ATOM 2092 O O . ARG A 1 268 ? 11.171 11.558 -13.949 1.00 97.06 268 ARG A O 1
ATOM 2099 N N . THR A 1 269 ? 11.640 11.666 -16.134 1.00 97.75 269 THR A N 1
ATOM 2100 C CA . THR A 1 269 ? 11.408 10.243 -16.400 1.00 97.75 269 THR A CA 1
ATOM 2101 C C . THR A 1 269 ? 12.717 9.574 -16.835 1.00 97.75 269 THR A C 1
ATOM 2103 O O . THR A 1 269 ? 13.018 9.589 -18.029 1.00 97.75 269 THR A O 1
ATOM 2106 N N . PRO A 1 270 ? 13.519 8.998 -15.920 1.00 96.94 270 PRO A N 1
ATOM 2107 C CA . PRO A 1 270 ? 14.729 8.263 -16.298 1.00 96.94 270 PRO A CA 1
ATOM 2108 C C . PRO A 1 270 ? 14.455 6.957 -17.064 1.00 96.94 270 PRO A C 1
ATOM 2110 O O . PRO A 1 270 ? 15.328 6.501 -17.795 1.00 96.94 270 PRO A O 1
ATOM 2113 N N . PHE A 1 271 ? 13.260 6.360 -16.947 1.00 97.62 271 PHE A N 1
ATOM 2114 C CA . PHE A 1 271 ? 12.879 5.173 -17.722 1.00 97.62 271 PHE A CA 1
ATOM 2115 C C . PHE A 1 271 ? 11.437 5.265 -18.231 1.00 97.62 271 PHE A C 1
ATOM 2117 O O . PHE A 1 271 ? 10.512 5.409 -17.434 1.00 97.62 271 PHE A O 1
ATOM 2124 N N . ARG A 1 272 ? 11.231 5.125 -19.549 1.00 97.25 272 ARG A N 1
ATOM 2125 C CA . ARG A 1 272 ? 9.906 5.033 -20.189 1.00 97.25 272 ARG A CA 1
ATOM 2126 C C . ARG A 1 272 ? 9.908 3.990 -21.308 1.00 97.25 272 ARG A C 1
ATOM 2128 O O . ARG A 1 272 ? 10.666 4.108 -22.264 1.00 97.25 272 ARG A O 1
ATOM 2135 N N . LEU A 1 273 ? 9.000 3.024 -21.214 1.00 97.44 273 LEU A N 1
ATOM 2136 C CA . LEU A 1 273 ? 8.706 2.021 -22.234 1.00 97.44 273 LEU A CA 1
ATOM 2137 C C . LEU A 1 273 ? 7.409 2.404 -22.960 1.00 97.44 273 LEU A C 1
ATOM 2139 O O . LEU A 1 273 ? 6.339 2.410 -22.355 1.00 97.44 273 LEU A O 1
ATOM 2143 N N . ILE A 1 274 ? 7.493 2.735 -24.250 1.00 97.69 274 ILE A N 1
ATOM 2144 C CA . ILE A 1 274 ? 6.321 3.073 -25.076 1.00 97.69 274 ILE A CA 1
ATOM 2145 C C . ILE A 1 274 ? 5.567 1.796 -25.475 1.00 97.69 274 ILE A C 1
ATOM 2147 O O . ILE A 1 274 ? 6.181 0.773 -25.786 1.00 97.69 274 ILE A O 1
ATOM 2151 N N . ALA A 1 275 ? 4.232 1.848 -25.488 1.00 96.50 275 ALA A N 1
ATOM 2152 C CA . ALA A 1 275 ? 3.405 0.725 -25.919 1.00 96.50 275 ALA A CA 1
ATOM 2153 C C . ALA A 1 275 ? 3.706 0.323 -27.376 1.00 96.50 275 ALA A C 1
ATOM 2155 O O . ALA A 1 275 ? 3.888 1.170 -28.249 1.00 96.50 275 ALA A O 1
ATOM 2156 N N . GLY A 1 276 ? 3.747 -0.985 -27.641 1.00 96.00 276 GLY A N 1
ATOM 2157 C CA . GLY A 1 276 ? 4.123 -1.534 -28.950 1.00 96.00 276 GLY A CA 1
ATOM 2158 C C . GLY A 1 276 ? 5.628 -1.751 -29.155 1.00 96.00 276 GLY A C 1
ATOM 2159 O O . GLY A 1 276 ? 6.013 -2.248 -30.212 1.00 96.00 276 GLY A O 1
ATOM 2160 N N . ALA A 1 277 ? 6.476 -1.442 -28.165 1.00 96.69 277 ALA A N 1
ATOM 2161 C CA . ALA A 1 277 ? 7.870 -1.886 -28.153 1.00 96.69 277 ALA A CA 1
ATOM 2162 C C . ALA A 1 277 ? 7.954 -3.431 -28.266 1.00 96.69 277 ALA A C 1
ATOM 2164 O O . ALA A 1 277 ? 7.299 -4.125 -27.482 1.00 96.69 277 ALA A O 1
ATOM 2165 N N . PRO A 1 278 ? 8.717 -3.990 -29.228 1.00 96.38 278 PRO A N 1
ATOM 2166 C CA . PRO A 1 278 ? 8.856 -5.437 -29.386 1.00 96.38 278 PRO A CA 1
ATOM 2167 C C . PRO A 1 278 ? 9.437 -6.165 -28.165 1.00 96.38 278 PRO A C 1
ATOM 2169 O O . PRO A 1 278 ? 10.168 -5.605 -27.346 1.00 96.38 278 PRO A O 1
ATOM 2172 N N . SER A 1 279 ? 9.178 -7.472 -28.081 1.00 95.94 279 SER A N 1
ATOM 2173 C CA . SER A 1 279 ? 9.849 -8.352 -27.119 1.00 95.94 279 SER A CA 1
ATOM 2174 C C . SER A 1 279 ? 11.371 -8.222 -27.232 1.00 95.94 279 SER A C 1
ATOM 2176 O O . SER A 1 279 ? 11.920 -8.197 -28.334 1.00 95.94 279 SER A O 1
ATOM 2178 N N . ASN A 1 280 ? 12.050 -8.172 -26.086 1.00 94.81 280 ASN A N 1
ATOM 2179 C CA . ASN A 1 280 ? 13.503 -8.009 -25.977 1.00 94.81 280 ASN A CA 1
ATOM 2180 C C . ASN A 1 280 ? 14.054 -6.670 -26.521 1.00 94.81 280 ASN A C 1
ATOM 2182 O O . ASN A 1 280 ? 15.250 -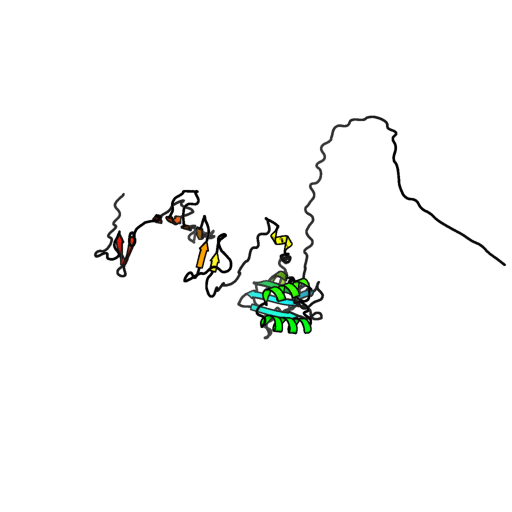6.585 -26.792 1.00 94.81 280 ASN A O 1
ATOM 2186 N N . SER A 1 281 ? 13.235 -5.613 -26.675 1.00 94.25 281 SER A N 1
ATOM 2187 C CA . SER A 1 281 ? 13.733 -4.260 -27.006 1.00 94.25 281 SER A CA 1
ATOM 2188 C C . SER A 1 281 ? 14.832 -3.785 -26.051 1.00 94.25 281 SER A C 1
ATOM 2190 O O . SER A 1 281 ? 15.816 -3.209 -26.505 1.00 94.25 281 SER A O 1
ATOM 2192 N N . LEU A 1 282 ? 14.683 -4.098 -24.764 1.00 94.06 282 LEU A N 1
ATOM 2193 C CA . LEU A 1 282 ? 15.756 -4.144 -23.779 1.00 94.06 282 LEU A CA 1
ATOM 2194 C C . LEU A 1 282 ? 15.632 -5.484 -23.046 1.00 94.06 282 LEU A C 1
ATOM 2196 O O . LEU A 1 282 ? 14.527 -5.877 -22.666 1.00 94.06 282 LEU A O 1
ATOM 2200 N N . TYR A 1 283 ? 16.742 -6.192 -22.886 1.00 94.06 283 TYR A N 1
ATOM 2201 C CA . TYR A 1 283 ? 16.820 -7.504 -22.250 1.00 94.06 283 TYR A CA 1
ATOM 2202 C C . TYR A 1 283 ? 18.120 -7.593 -21.451 1.00 94.06 283 TYR A C 1
ATOM 2204 O O . TYR A 1 283 ? 19.129 -7.041 -21.879 1.00 94.06 283 TYR A O 1
ATOM 2212 N N . VAL A 1 284 ? 18.110 -8.292 -20.319 1.00 94.50 284 VAL A N 1
ATOM 2213 C CA . VAL A 1 284 ? 19.323 -8.640 -19.564 1.00 94.50 284 VAL A CA 1
ATOM 2214 C C . VAL A 1 284 ? 19.303 -10.147 -19.368 1.00 94.50 284 VAL A C 1
ATOM 2216 O O . VAL A 1 284 ? 18.279 -10.686 -18.943 1.00 94.50 284 VAL A O 1
ATOM 2219 N N . ASP A 1 285 ? 20.382 -10.829 -19.739 1.00 94.25 285 ASP A N 1
ATOM 2220 C CA . ASP A 1 285 ? 20.453 -12.287 -19.661 1.00 94.25 285 ASP A CA 1
ATOM 2221 C C . ASP A 1 285 ? 20.948 -12.799 -18.290 1.00 94.25 285 ASP A C 1
ATOM 2223 O O . ASP A 1 285 ? 21.089 -12.044 -17.326 1.00 94.25 285 ASP A O 1
ATOM 2227 N N . ALA A 1 286 ? 21.169 -14.113 -18.177 1.00 93.94 286 ALA A N 1
ATOM 2228 C CA . ALA A 1 286 ? 21.608 -14.748 -16.932 1.00 93.94 286 ALA A CA 1
ATOM 2229 C C . ALA A 1 286 ? 23.116 -14.576 -16.643 1.00 93.94 286 ALA A C 1
ATOM 2231 O O . ALA A 1 286 ? 23.583 -14.962 -15.570 1.00 93.94 286 ALA A O 1
ATOM 2232 N N . GLN A 1 287 ? 23.870 -14.021 -17.591 1.00 93.50 287 GLN A N 1
ATOM 2233 C CA . GLN A 1 287 ? 25.290 -13.711 -17.509 1.00 93.50 287 GLN A CA 1
ATOM 2234 C C . GLN A 1 287 ? 25.499 -12.241 -17.104 1.00 93.50 287 GLN A C 1
ATOM 2236 O O . GLN A 1 287 ? 26.517 -11.915 -16.495 1.00 93.50 287 GLN A O 1
ATOM 2241 N N . GLY A 1 288 ? 24.503 -11.389 -17.368 1.00 91.25 288 GLY A N 1
ATOM 2242 C CA . GLY A 1 288 ? 24.513 -9.947 -17.121 1.00 91.25 288 GLY A CA 1
ATOM 2243 C C . GLY A 1 288 ? 24.629 -9.114 -18.400 1.00 91.25 288 GLY A C 1
ATOM 2244 O O . GLY A 1 288 ? 24.675 -7.885 -18.317 1.00 91.25 288 GLY A O 1
ATOM 2245 N N . ASP A 1 289 ? 24.649 -9.754 -19.571 1.00 93.38 289 ASP A N 1
ATOM 2246 C CA . ASP A 1 289 ? 24.756 -9.075 -20.856 1.00 93.38 289 ASP A CA 1
ATOM 2247 C C . ASP A 1 289 ? 23.431 -8.390 -21.209 1.00 93.38 289 ASP A C 1
ATOM 2249 O O . ASP A 1 289 ? 22.344 -8.959 -21.063 1.00 93.38 289 ASP A O 1
ATOM 2253 N N . VAL A 1 290 ? 23.516 -7.156 -21.714 1.00 94.50 290 VAL A N 1
ATOM 2254 C CA . VAL A 1 290 ? 22.340 -6.340 -22.035 1.00 94.50 290 VAL A CA 1
ATOM 2255 C C . VAL A 1 290 ? 22.074 -6.363 -23.541 1.00 94.50 290 VAL A C 1
ATOM 2257 O O . VAL A 1 290 ? 22.760 -5.715 -24.333 1.00 94.50 290 VAL A O 1
ATOM 2260 N N . GLY A 1 291 ? 21.043 -7.103 -23.942 1.00 91.75 291 GLY A N 1
ATOM 2261 C CA . GLY A 1 291 ? 20.555 -7.163 -25.314 1.00 91.75 291 GLY A CA 1
ATOM 2262 C C . GLY A 1 291 ? 19.636 -5.989 -25.658 1.00 91.75 291 GLY A C 1
ATOM 2263 O O . GLY A 1 291 ? 18.693 -5.684 -24.928 1.00 91.75 291 GLY A O 1
ATOM 2264 N N . MET A 1 292 ? 19.861 -5.365 -26.817 1.00 92.94 292 MET A N 1
ATOM 2265 C CA . MET A 1 292 ? 18.916 -4.429 -27.438 1.00 92.94 292 MET A CA 1
ATOM 2266 C C . MET A 1 292 ? 18.330 -5.071 -28.698 1.00 92.94 292 ME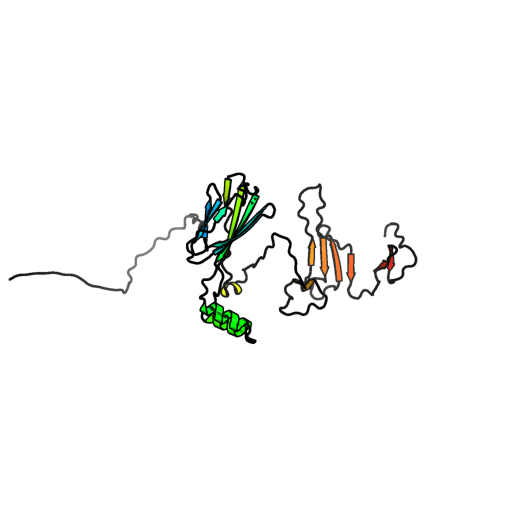T A C 1
ATOM 2268 O O . MET A 1 292 ? 19.042 -5.310 -29.671 1.00 92.94 292 MET A O 1
ATOM 2272 N N . GLY A 1 293 ? 17.036 -5.394 -28.672 1.00 92.12 293 GLY A N 1
ATOM 2273 C CA . GLY A 1 293 ? 16.351 -6.118 -29.751 1.00 92.12 293 GLY A CA 1
ATOM 2274 C C . GLY A 1 293 ? 16.668 -7.620 -29.831 1.00 92.12 293 GLY A C 1
ATOM 2275 O O . GLY A 1 293 ? 16.345 -8.250 -30.836 1.00 92.12 293 GLY A O 1
ATOM 2276 N N . THR A 1 294 ? 17.295 -8.209 -28.806 1.00 91.69 294 THR A N 1
ATOM 2277 C CA . THR A 1 294 ? 17.666 -9.636 -28.758 1.00 91.69 294 THR A CA 1
ATOM 2278 C C . THR A 1 294 ? 17.538 -10.197 -27.341 1.00 91.69 294 THR A C 1
ATOM 2280 O O . THR A 1 294 ? 17.914 -9.528 -26.384 1.00 91.69 294 THR A O 1
ATOM 2283 N N . SER A 1 295 ? 17.033 -11.429 -27.201 1.00 93.94 295 SER A N 1
ATOM 2284 C CA . SER A 1 295 ? 17.112 -12.214 -25.951 1.00 93.94 295 SER A CA 1
ATOM 2285 C C . SER A 1 295 ? 18.464 -12.908 -25.772 1.00 93.94 295 SER A C 1
ATOM 2287 O O . SER A 1 295 ? 18.740 -13.480 -24.723 1.00 93.94 295 SER A O 1
ATOM 22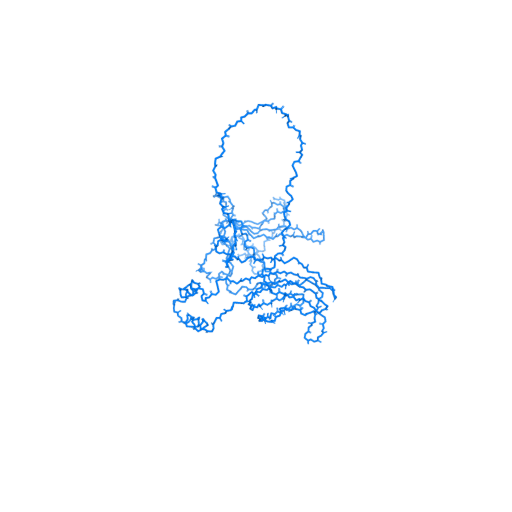89 N N . ASN A 1 296 ? 19.273 -12.916 -26.831 1.00 93.56 296 ASN A N 1
ATOM 2290 C CA . ASN A 1 296 ? 20.554 -13.596 -26.905 1.00 93.56 296 ASN A CA 1
ATOM 2291 C C . ASN A 1 296 ? 21.612 -12.541 -27.271 1.00 93.56 296 ASN A C 1
ATOM 2293 O O . ASN A 1 296 ? 21.969 -12.421 -28.452 1.00 93.56 296 ASN A O 1
ATOM 2297 N N . PRO A 1 297 ? 22.059 -11.706 -26.318 1.00 92.25 297 PRO A N 1
ATOM 2298 C CA . PRO A 1 297 ? 23.340 -11.028 -26.462 1.00 92.25 297 PRO A CA 1
ATOM 2299 C C . PRO A 1 297 ? 24.476 -12.069 -26.546 1.00 92.25 297 PRO A C 1
ATOM 2301 O O . PRO A 1 297 ? 24.282 -13.254 -26.273 1.00 92.25 297 PRO A O 1
ATOM 2304 N N . ILE A 1 298 ? 25.644 -11.637 -27.023 1.00 88.56 298 ILE A N 1
ATOM 2305 C CA . ILE A 1 298 ? 26.828 -12.498 -27.232 1.00 88.56 298 ILE A CA 1
ATOM 2306 C C . ILE A 1 298 ? 28.146 -11.807 -26.833 1.00 88.56 298 ILE A C 1
ATOM 2308 O O . ILE A 1 298 ? 29.222 -12.304 -27.163 1.00 88.56 298 ILE A O 1
ATOM 2312 N N . VAL A 1 299 ? 28.035 -10.629 -26.216 1.00 85.62 299 VAL A N 1
ATOM 2313 C CA . VAL A 1 299 ? 29.095 -9.725 -25.750 1.00 85.62 299 VAL A CA 1
ATOM 2314 C C . VAL A 1 299 ? 28.489 -8.796 -24.696 1.00 85.62 299 VAL A C 1
ATOM 2316 O O . VAL A 1 299 ? 27.314 -8.425 -24.808 1.00 85.62 299 VAL A O 1
ATOM 2319 N N . GLU A 1 300 ? 29.304 -8.347 -23.747 1.00 83.69 300 GLU A N 1
ATOM 2320 C CA . GLU A 1 300 ? 28.910 -7.378 -22.731 1.00 83.69 300 GLU A CA 1
ATOM 2321 C C . GLU A 1 300 ? 28.500 -6.033 -23.366 1.00 83.69 300 GLU A C 1
ATOM 2323 O O . GLU A 1 300 ? 29.143 -5.533 -24.299 1.00 83.69 300 GLU A O 1
ATOM 2328 N N . LEU A 1 301 ? 27.467 -5.374 -22.821 1.00 84.38 301 LEU A N 1
ATOM 2329 C CA . LEU A 1 301 ? 27.128 -4.005 -23.225 1.00 84.38 301 LEU A CA 1
ATOM 2330 C C . LEU A 1 301 ? 28.122 -3.010 -22.610 1.00 84.38 301 LEU A C 1
ATOM 2332 O O . LEU A 1 301 ? 27.958 -2.542 -21.484 1.00 84.38 301 LEU A O 1
ATOM 2336 N N . HIS A 1 302 ? 29.149 -2.654 -23.376 1.00 67.50 302 HIS A N 1
ATOM 2337 C CA . HIS A 1 302 ? 30.147 -1.676 -22.958 1.00 67.50 302 HIS A CA 1
ATOM 2338 C C . HIS A 1 302 ? 29.671 -0.228 -23.185 1.00 67.50 302 HIS A C 1
ATOM 2340 O O . HIS A 1 302 ? 29.781 0.311 -24.289 1.00 67.50 302 HIS A O 1
ATOM 2346 N N . LEU A 1 303 ? 29.192 0.418 -22.117 1.00 63.91 303 LEU A N 1
ATOM 2347 C CA . LEU A 1 303 ? 28.917 1.858 -22.064 1.00 63.91 303 LEU A CA 1
ATOM 2348 C C . LEU A 1 303 ? 30.002 2.572 -21.247 1.00 63.91 303 LEU A C 1
ATOM 2350 O O . LEU A 1 303 ? 29.989 2.545 -20.018 1.00 63.91 303 LEU A O 1
ATOM 2354 N N . ALA A 1 304 ? 30.929 3.230 -21.943 1.00 55.34 304 ALA A N 1
ATOM 2355 C CA . ALA A 1 304 ? 31.842 4.207 -21.358 1.00 55.34 304 ALA A CA 1
ATOM 2356 C C . ALA A 1 304 ? 31.364 5.611 -21.753 1.00 55.34 304 ALA A C 1
ATOM 2358 O O . ALA A 1 304 ? 31.182 5.872 -22.942 1.00 55.34 304 ALA A O 1
ATOM 2359 N N . ASP A 1 305 ? 31.137 6.480 -20.767 1.00 57.41 305 ASP A N 1
ATOM 2360 C CA . ASP A 1 305 ? 30.629 7.839 -20.992 1.00 57.41 305 ASP A CA 1
ATOM 2361 C C . ASP A 1 305 ? 31.610 8.695 -21.817 1.00 57.41 305 ASP A C 1
ATOM 2363 O O . ASP A 1 305 ? 32.834 8.553 -21.724 1.00 57.41 305 ASP A O 1
ATOM 2367 N N . GLY A 1 306 ? 31.043 9.566 -22.648 1.00 47.22 306 GLY A N 1
ATOM 2368 C CA . GLY A 1 306 ? 31.724 10.312 -23.699 1.00 47.22 306 GLY A CA 1
ATOM 2369 C C . GLY A 1 306 ? 30.892 11.439 -24.318 1.00 47.22 306 GLY A C 1
ATOM 2370 O O . GLY A 1 306 ? 31.111 11.726 -25.490 1.00 47.22 306 GLY A O 1
ATOM 2371 N N . ASP A 1 307 ? 29.989 12.058 -23.542 1.00 58.47 307 ASP A N 1
ATOM 2372 C CA . ASP A 1 307 ? 29.256 13.305 -23.864 1.00 58.47 307 ASP A CA 1
ATOM 2373 C C . ASP A 1 307 ? 28.370 13.235 -25.136 1.00 58.47 307 ASP A C 1
ATOM 2375 O O . ASP A 1 307 ? 28.805 13.547 -26.250 1.00 58.47 307 ASP A O 1
ATOM 2379 N N . THR A 1 308 ? 27.107 12.812 -24.961 1.00 55.78 308 THR A N 1
ATOM 2380 C CA . THR A 1 308 ? 26.085 12.651 -26.024 1.00 55.78 308 THR A CA 1
ATOM 2381 C C . THR A 1 308 ? 24.720 13.209 -25.633 1.00 55.78 308 THR A C 1
ATOM 2383 O O . THR A 1 308 ? 24.219 12.767 -24.573 1.00 55.78 308 THR A O 1
#